Protein AF-A0A955YAL2-F1 (afdb_monomer_lite)

Sequence (211 aa):
MSRWPDVEAWLAGLDAHLPLVPDLSPEGARMALDLARMALREVPEHLDRPAPAHTVFVASSTVFTVALEWCAVLLARGGRVTLKVPRGLEPWYAAITRDTGLPLEATTDRRVLATADRVVLMGSDATVEAVRAALPDPSRLLAFGSRHSLAWWTDPTHAVDLALDRVLYDGRGCMAPTGIFSPIPDAAERLAEALERARAVVPLGTVHPSE

Structure (mmCIF, N/CA/C/O backbone):
data_AF-A0A955YAL2-F1
#
_entry.id   AF-A0A955YAL2-F1
#
loop_
_atom_site.group_PDB
_atom_site.id
_atom_site.type_symbol
_atom_site.label_atom_id
_atom_site.label_alt_id
_atom_site.label_comp_id
_atom_site.label_asym_id
_atom_site.label_entity_id
_atom_site.label_seq_id
_atom_site.pdbx_PDB_ins_code
_atom_site.Cartn_x
_atom_site.Cartn_y
_atom_site.Cartn_z
_atom_site.occupancy
_atom_site.B_iso_or_equiv
_atom_site.auth_seq_id
_atom_site.auth_comp_id
_atom_site.auth_asym_id
_atom_site.auth_atom_id
_atom_site.pdbx_PDB_model_num
ATOM 1 N N . MET A 1 1 ? -17.427 17.124 9.745 1.00 69.69 1 MET A N 1
ATOM 2 C CA . MET A 1 1 ? -16.327 17.866 9.091 1.00 69.69 1 MET A CA 1
ATOM 3 C C . MET A 1 1 ? -15.254 16.856 8.740 1.00 69.69 1 MET A C 1
ATOM 5 O O . MET A 1 1 ? -14.987 15.996 9.571 1.00 69.69 1 MET A O 1
ATOM 9 N N . SER A 1 2 ? -14.728 16.905 7.515 1.00 85.75 2 SER A N 1
ATOM 10 C CA . SER A 1 2 ? -13.651 16.009 7.079 1.00 85.75 2 SER A CA 1
ATOM 11 C C . SER A 1 2 ? -12.400 16.222 7.935 1.00 85.75 2 SER A C 1
ATOM 13 O O . SER A 1 2 ? -12.079 17.362 8.269 1.00 85.75 2 SER A O 1
ATOM 15 N N . ARG A 1 3 ? -11.696 15.138 8.272 1.00 93.56 3 ARG A N 1
ATOM 16 C CA . ARG A 1 3 ? -10.389 15.179 8.953 1.00 93.56 3 ARG A CA 1
ATOM 17 C C . ARG A 1 3 ? -9.211 15.215 7.977 1.00 93.56 3 ARG A C 1
ATOM 19 O O . ARG A 1 3 ? -8.084 14.934 8.366 1.00 93.56 3 ARG A O 1
ATOM 26 N N . TRP A 1 4 ? -9.468 15.522 6.706 1.00 95.25 4 TRP A N 1
ATOM 27 C CA . TRP A 1 4 ? -8.446 15.500 5.662 1.00 95.25 4 TRP A CA 1
ATOM 28 C C . TRP A 1 4 ? -7.182 16.318 5.991 1.00 95.25 4 TRP A C 1
ATOM 30 O O . TRP A 1 4 ? -6.106 15.760 5.818 1.00 95.25 4 TRP A O 1
ATOM 40 N N . PRO A 1 5 ? -7.252 17.540 6.565 1.00 95.06 5 PRO A N 1
ATOM 41 C CA . PRO A 1 5 ? -6.037 18.277 6.930 1.00 95.06 5 PRO A CA 1
ATOM 42 C C . PRO A 1 5 ? -5.132 17.536 7.933 1.00 95.06 5 PRO A C 1
ATOM 44 O O . PRO A 1 5 ? -3.911 17.554 7.792 1.00 95.06 5 PRO A O 1
ATOM 47 N N . ASP A 1 6 ? -5.715 16.835 8.916 1.00 96.56 6 ASP A N 1
ATOM 48 C CA . ASP A 1 6 ? -4.953 16.008 9.868 1.00 96.56 6 ASP A CA 1
ATOM 49 C C . ASP A 1 6 ? -4.279 14.827 9.146 1.00 96.56 6 ASP A C 1
ATOM 51 O O . ASP A 1 6 ? -3.138 14.463 9.431 1.00 96.56 6 ASP A O 1
ATOM 55 N N . VAL A 1 7 ? -5.000 14.222 8.197 1.00 96.88 7 VAL A N 1
ATOM 56 C CA . VAL A 1 7 ? -4.516 13.102 7.382 1.00 96.88 7 VAL A CA 1
ATOM 57 C C . VAL A 1 7 ? -3.387 13.549 6.455 1.00 96.88 7 VAL A C 1
ATOM 59 O O . VAL A 1 7 ? -2.396 12.837 6.343 1.00 96.88 7 VAL A O 1
ATOM 62 N N . GLU A 1 8 ? -3.479 14.724 5.834 1.00 95.94 8 GLU A N 1
ATOM 63 C CA . GLU A 1 8 ? -2.400 15.291 5.015 1.00 95.94 8 GLU A CA 1
ATOM 64 C C . GLU A 1 8 ? -1.135 15.538 5.835 1.00 95.94 8 GLU A C 1
ATOM 66 O O . GLU A 1 8 ? -0.043 15.173 5.398 1.00 95.94 8 GLU A O 1
ATOM 71 N N . ALA A 1 9 ? -1.273 16.099 7.040 1.00 96.75 9 ALA A N 1
ATOM 72 C CA . ALA A 1 9 ? -0.144 16.309 7.941 1.00 96.75 9 ALA A CA 1
ATOM 73 C C . ALA A 1 9 ? 0.520 14.978 8.337 1.00 96.75 9 ALA A C 1
ATOM 75 O O . ALA A 1 9 ? 1.747 14.857 8.299 1.00 96.75 9 ALA A O 1
ATOM 76 N N . TRP A 1 10 ? -0.285 13.958 8.650 1.00 97.50 10 TRP A N 1
ATOM 77 C CA . TRP A 1 10 ? 0.202 12.602 8.902 1.00 97.50 10 TRP A CA 1
ATOM 78 C C . TRP A 1 10 ? 0.931 12.016 7.685 1.00 97.50 10 TRP A C 1
ATOM 80 O O . TRP A 1 10 ? 2.062 11.545 7.817 1.00 97.50 10 TRP A O 1
ATOM 90 N N . LEU A 1 11 ? 0.328 12.097 6.494 1.00 96.94 11 LEU A N 1
ATOM 91 C CA . LEU A 1 11 ? 0.914 11.604 5.249 1.00 96.94 11 LEU A CA 1
ATOM 92 C C . LEU A 1 11 ? 2.240 12.297 4.941 1.00 96.94 11 LEU A C 1
ATOM 94 O O . LEU A 1 11 ? 3.170 11.616 4.521 1.00 96.94 11 LEU A O 1
ATOM 98 N N . ALA A 1 12 ? 2.355 13.607 5.165 1.00 96.12 12 ALA A N 1
ATOM 99 C CA . ALA A 1 12 ? 3.586 14.370 4.962 1.00 96.12 12 ALA A CA 1
ATOM 100 C C . ALA A 1 12 ? 4.714 13.946 5.923 1.00 96.12 12 ALA A C 1
ATOM 102 O O . ALA A 1 12 ? 5.882 13.977 5.550 1.00 96.12 12 ALA A O 1
ATOM 103 N N . GLY A 1 13 ? 4.381 13.485 7.133 1.00 96.56 13 GLY A N 1
ATOM 104 C CA . GLY A 1 13 ? 5.359 13.030 8.128 1.00 96.56 13 GLY A CA 1
ATOM 105 C C . GLY A 1 13 ? 5.985 11.657 7.848 1.00 96.56 13 GLY A C 1
ATOM 106 O O . GLY A 1 13 ? 7.025 11.331 8.421 1.00 96.56 13 GLY A O 1
ATOM 107 N N . LEU A 1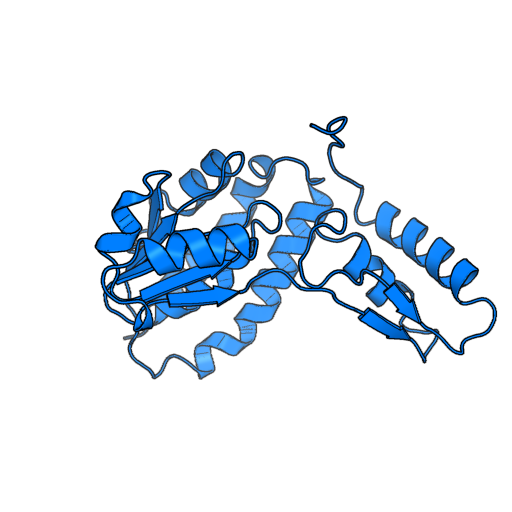 14 ? 5.395 10.849 6.956 1.00 97.19 14 LEU A N 1
ATOM 108 C CA . LEU A 1 14 ? 5.810 9.454 6.732 1.00 97.19 14 LEU A CA 1
ATOM 109 C C . LEU A 1 14 ? 7.255 9.301 6.236 1.00 97.19 14 LEU A C 1
ATOM 111 O O . LEU A 1 14 ? 7.881 8.264 6.463 1.00 97.19 14 LEU A O 1
ATOM 115 N N . ASP A 1 15 ? 7.811 10.336 5.601 1.00 97.12 15 ASP A N 1
ATOM 116 C CA . ASP A 1 15 ? 9.168 10.312 5.058 1.00 97.12 15 ASP A CA 1
ATOM 117 C C . ASP A 1 15 ? 10.238 10.036 6.119 1.00 97.12 15 ASP A C 1
ATOM 119 O O . ASP A 1 15 ? 11.254 9.407 5.805 1.00 97.12 15 ASP A O 1
ATOM 123 N N . ALA A 1 16 ? 9.998 10.492 7.353 1.00 97.12 16 ALA A N 1
ATOM 124 C CA . ALA A 1 16 ? 10.901 10.348 8.492 1.00 97.12 16 ALA A CA 1
ATOM 125 C C . ALA A 1 16 ? 11.050 8.891 8.959 1.00 97.12 16 ALA A C 1
ATOM 127 O O . ALA A 1 16 ? 11.991 8.562 9.680 1.00 97.12 16 ALA A O 1
ATOM 128 N N . HIS A 1 17 ? 10.133 8.014 8.548 1.00 97.38 17 HIS A N 1
ATOM 129 C CA . HIS A 1 17 ? 10.069 6.631 9.008 1.00 97.38 17 HIS A CA 1
ATOM 130 C C . HIS A 1 17 ? 10.562 5.621 7.971 1.00 97.38 17 HIS A C 1
ATOM 132 O O . HIS A 1 17 ? 10.679 4.446 8.304 1.00 97.38 17 HIS A O 1
ATOM 138 N N . LEU A 1 18 ? 10.882 6.041 6.739 1.00 96.25 18 LEU A N 1
ATOM 139 C CA . LEU A 1 18 ? 11.324 5.117 5.685 1.00 96.25 18 LEU A CA 1
ATOM 140 C C . LEU A 1 18 ? 12.519 4.226 6.055 1.00 96.25 18 LEU A C 1
ATOM 142 O O . LEU A 1 18 ? 12.509 3.074 5.633 1.00 96.25 18 LEU A O 1
ATOM 146 N N . PRO A 1 19 ? 13.504 4.666 6.868 1.00 96.25 19 PRO A N 1
ATOM 147 C CA . PRO A 1 19 ? 14.579 3.777 7.319 1.00 96.25 19 PRO A CA 1
ATOM 148 C C . PRO A 1 19 ? 14.108 2.553 8.125 1.00 96.25 19 PRO A C 1
ATOM 150 O O . PRO A 1 19 ? 14.906 1.660 8.388 1.00 96.25 19 PRO A O 1
ATOM 153 N N . LEU A 1 20 ? 12.840 2.516 8.553 1.00 94.62 20 LEU A N 1
ATOM 154 C CA . LEU A 1 20 ? 12.228 1.388 9.262 1.00 94.62 20 LEU A CA 1
ATOM 155 C C . LEU A 1 20 ? 11.584 0.358 8.323 1.00 94.62 20 LEU A C 1
ATOM 157 O O . LEU A 1 20 ? 11.089 -0.659 8.808 1.00 94.62 20 LEU A O 1
ATOM 161 N N . VAL A 1 21 ? 11.535 0.624 7.014 1.00 93.69 21 VAL A N 1
ATOM 162 C CA . VAL A 1 21 ? 11.025 -0.327 6.023 1.00 93.69 21 VAL A CA 1
ATOM 163 C C . VAL A 1 21 ? 12.121 -1.364 5.747 1.00 93.69 21 VAL A C 1
ATOM 165 O O . VAL A 1 21 ? 13.192 -0.993 5.268 1.00 93.69 21 VAL A O 1
ATOM 168 N N . PRO A 1 22 ? 11.892 -2.650 6.058 1.00 90.38 22 PRO A N 1
ATOM 169 C CA . PRO A 1 22 ? 12.857 -3.704 5.809 1.00 90.38 22 PRO A CA 1
ATOM 170 C C . PRO A 1 22 ? 12.930 -4.031 4.315 1.00 90.38 22 PRO A C 1
ATOM 172 O O . PRO A 1 22 ? 11.999 -3.766 3.551 1.00 90.38 22 PRO A O 1
ATOM 175 N N . ASP A 1 23 ? 14.026 -4.673 3.930 1.00 90.88 23 ASP A N 1
ATOM 176 C CA . ASP A 1 23 ? 14.229 -5.365 2.652 1.00 90.88 23 ASP A CA 1
ATOM 177 C C . ASP A 1 23 ? 14.178 -4.525 1.375 1.00 90.88 23 ASP A C 1
ATOM 179 O O . ASP A 1 23 ? 14.541 -5.056 0.337 1.00 90.88 23 ASP A O 1
ATOM 183 N N . LEU A 1 24 ? 13.758 -3.258 1.411 1.00 93.56 24 LEU A N 1
ATOM 184 C CA . LEU A 1 24 ? 13.809 -2.341 0.271 1.00 93.56 24 LEU A CA 1
ATOM 185 C C . LEU A 1 24 ? 15.033 -1.433 0.363 1.00 93.56 24 LEU A C 1
ATOM 187 O O . LEU A 1 24 ? 15.478 -1.067 1.452 1.00 93.56 24 LEU A O 1
ATOM 191 N N . SER A 1 25 ? 15.550 -1.014 -0.791 1.00 95.25 25 SER A N 1
ATOM 192 C CA . SER A 1 25 ? 16.480 0.114 -0.835 1.00 95.25 25 SER A CA 1
ATOM 193 C C . SER A 1 25 ? 15.792 1.400 -0.345 1.00 95.25 25 SER A C 1
ATOM 195 O O . SER A 1 25 ? 14.572 1.544 -0.503 1.00 95.25 25 SER A O 1
ATOM 197 N N . PRO A 1 26 ? 16.538 2.366 0.225 1.00 95.62 26 PRO A N 1
ATOM 198 C CA . PRO A 1 26 ? 15.986 3.670 0.593 1.00 95.62 26 PRO A CA 1
ATOM 199 C C . PRO A 1 26 ? 15.264 4.367 -0.569 1.00 95.62 26 PRO A C 1
ATOM 201 O O . PRO A 1 26 ? 14.196 4.951 -0.378 1.00 95.62 26 PRO A O 1
ATOM 204 N N . GLU A 1 27 ? 15.816 4.272 -1.779 1.00 96.31 27 GLU A N 1
ATOM 205 C CA . GLU A 1 27 ? 15.254 4.834 -3.005 1.00 96.31 27 GLU A CA 1
ATOM 206 C C . GLU A 1 27 ? 13.955 4.122 -3.401 1.00 96.31 27 GLU A C 1
ATOM 208 O O . GLU A 1 27 ? 12.958 4.779 -3.708 1.00 96.31 27 GLU A O 1
ATOM 213 N N . GLY A 1 28 ? 13.922 2.786 -3.326 1.00 95.81 28 GLY A N 1
ATOM 214 C CA . GLY A 1 28 ? 12.719 2.000 -3.595 1.00 95.81 28 GLY A CA 1
ATOM 215 C C . GLY A 1 28 ? 11.600 2.255 -2.594 1.00 95.81 28 GLY A C 1
ATOM 216 O O . GLY A 1 28 ? 10.447 2.421 -2.994 1.00 95.81 28 GLY A O 1
ATOM 217 N N . ALA A 1 29 ? 11.926 2.367 -1.305 1.00 96.62 29 ALA A N 1
ATOM 218 C CA . ALA A 1 29 ? 10.957 2.725 -0.276 1.00 96.62 29 ALA A CA 1
ATOM 219 C C . ALA A 1 29 ? 10.399 4.144 -0.491 1.00 96.62 29 ALA A C 1
ATOM 221 O O . ALA A 1 29 ? 9.194 4.362 -0.345 1.00 96.62 29 ALA A O 1
ATOM 222 N N . ARG A 1 30 ? 11.248 5.105 -0.886 1.00 97.44 30 ARG A N 1
ATOM 223 C CA . ARG A 1 30 ? 10.817 6.479 -1.191 1.00 97.44 30 ARG A CA 1
ATOM 224 C C . ARG A 1 30 ? 9.868 6.510 -2.375 1.00 97.44 30 ARG A C 1
ATOM 226 O O . ARG A 1 30 ? 8.768 7.035 -2.253 1.00 97.44 30 ARG A O 1
ATOM 233 N N . MET A 1 31 ? 10.263 5.890 -3.482 1.00 96.50 31 MET A N 1
ATOM 234 C CA . MET A 1 31 ? 9.451 5.843 -4.693 1.00 96.50 31 MET A CA 1
ATOM 235 C C . MET A 1 31 ? 8.099 5.168 -4.457 1.00 96.50 31 MET A C 1
ATOM 237 O O . MET A 1 31 ? 7.070 5.671 -4.903 1.00 96.50 31 MET A O 1
ATOM 241 N N . ALA A 1 32 ? 8.087 4.061 -3.712 1.00 96.06 32 ALA A N 1
ATOM 242 C CA . ALA A 1 32 ? 6.861 3.385 -3.306 1.00 96.06 32 ALA A CA 1
ATOM 243 C C . ALA A 1 32 ? 5.912 4.316 -2.533 1.00 96.06 32 ALA A C 1
ATOM 245 O O . ALA A 1 32 ? 4.711 4.347 -2.810 1.00 96.06 32 ALA A O 1
ATOM 246 N N . LEU A 1 33 ? 6.445 5.081 -1.575 1.00 96.88 33 LEU A N 1
ATOM 247 C CA . LEU A 1 33 ? 5.667 6.036 -0.788 1.00 96.88 33 LEU A CA 1
ATOM 248 C C . LEU A 1 33 ? 5.155 7.204 -1.643 1.00 96.88 33 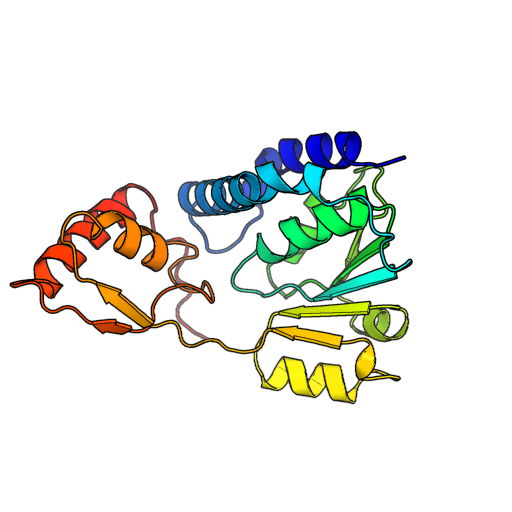LEU A C 1
ATOM 250 O O . LEU A 1 33 ? 3.998 7.598 -1.503 1.00 96.88 33 LEU A O 1
ATOM 254 N N . ASP A 1 34 ? 5.984 7.734 -2.539 1.00 96.25 34 ASP A N 1
ATOM 255 C CA . ASP A 1 34 ? 5.608 8.841 -3.421 1.00 96.25 34 ASP A CA 1
ATOM 256 C C . ASP A 1 34 ? 4.478 8.444 -4.374 1.00 96.25 34 ASP A C 1
ATOM 258 O O . ASP A 1 34 ? 3.506 9.189 -4.510 1.00 96.25 34 ASP A O 1
ATOM 262 N N . LEU A 1 35 ? 4.536 7.242 -4.955 1.00 93.88 35 LEU A N 1
ATOM 263 C CA . LEU A 1 35 ? 3.457 6.706 -5.790 1.00 93.88 35 LEU A CA 1
ATOM 264 C C . LEU A 1 35 ? 2.153 6.532 -4.999 1.00 93.88 35 LEU A C 1
ATOM 266 O O . LEU A 1 35 ? 1.094 6.953 -5.465 1.00 93.88 35 LEU A O 1
ATOM 270 N N . ALA A 1 36 ? 2.225 5.997 -3.776 1.00 94.25 36 ALA A N 1
ATOM 271 C CA . ALA A 1 36 ? 1.052 5.870 -2.907 1.00 94.25 36 ALA A CA 1
ATOM 272 C C . ALA A 1 36 ? 0.441 7.241 -2.550 1.00 94.25 36 ALA A C 1
ATOM 274 O O . ALA A 1 36 ? -0.776 7.399 -2.492 1.00 94.25 36 ALA A O 1
ATOM 275 N N . ARG A 1 37 ? 1.269 8.272 -2.349 1.00 94.69 37 ARG A N 1
ATOM 276 C CA . ARG A 1 37 ? 0.798 9.650 -2.123 1.00 94.69 37 ARG A CA 1
ATOM 277 C C . ARG A 1 37 ? 0.221 10.287 -3.381 1.00 94.69 37 ARG A C 1
ATOM 279 O O . ARG A 1 37 ? -0.726 11.063 -3.283 1.00 94.69 37 ARG A O 1
ATOM 286 N N . MET A 1 38 ? 0.774 9.988 -4.555 1.00 93.06 38 MET A N 1
ATOM 287 C CA . MET A 1 38 ? 0.232 10.472 -5.824 1.00 93.06 38 MET A CA 1
ATOM 288 C C . MET A 1 38 ? -1.195 9.970 -6.043 1.00 93.06 38 MET A C 1
ATOM 290 O O . MET A 1 38 ? -2.053 10.777 -6.392 1.00 93.06 38 MET A O 1
ATOM 294 N N . ALA A 1 39 ? -1.467 8.695 -5.748 1.00 89.25 39 ALA A N 1
ATOM 295 C CA . ALA A 1 39 ? -2.811 8.117 -5.823 1.00 89.25 39 ALA A CA 1
ATOM 296 C C . ALA A 1 39 ? -3.825 8.806 -4.885 1.00 89.25 39 ALA A C 1
ATOM 298 O O . ALA A 1 39 ? -5.025 8.816 -5.149 1.00 89.25 39 ALA A O 1
ATOM 299 N N . LEU A 1 40 ? -3.350 9.434 -3.806 1.00 90.56 40 LEU A N 1
ATOM 300 C CA . LEU A 1 40 ? -4.184 10.118 -2.817 1.00 90.56 40 LEU A CA 1
ATOM 301 C C . LEU A 1 40 ? -4.571 11.556 -3.186 1.00 90.56 40 LEU A C 1
ATOM 303 O O . LEU A 1 40 ? -5.407 12.143 -2.500 1.00 90.56 40 LEU A O 1
ATOM 307 N N . ARG A 1 41 ? -4.009 12.135 -4.255 1.00 87.31 41 ARG A N 1
ATOM 308 C CA . ARG A 1 41 ? -4.258 13.541 -4.627 1.00 87.31 41 ARG A CA 1
ATOM 309 C C . ARG A 1 41 ? -5.713 13.826 -5.005 1.00 87.31 41 ARG A C 1
ATOM 311 O O . ARG A 1 41 ? -6.181 14.935 -4.783 1.00 87.31 41 ARG A O 1
ATOM 318 N N . GLU A 1 42 ? -6.421 12.831 -5.531 1.00 83.25 42 GLU A N 1
ATOM 319 C CA . GLU A 1 42 ? -7.811 12.964 -6.001 1.00 83.25 42 GLU A CA 1
ATOM 320 C C . GLU A 1 42 ? -8.849 12.565 -4.932 1.00 83.25 42 GLU A C 1
ATOM 322 O O . GLU A 1 42 ? -10.048 12.777 -5.088 1.00 83.25 42 GLU A O 1
ATOM 327 N N . VAL A 1 43 ? -8.409 12.011 -3.798 1.00 82.44 43 VAL A N 1
ATOM 328 C CA . VAL A 1 43 ? -9.299 11.502 -2.741 1.00 82.44 43 VAL A CA 1
ATOM 329 C C . VAL A 1 43 ? -10.230 12.544 -2.095 1.00 82.44 43 VAL A C 1
ATOM 331 O O . VAL A 1 43 ? -11.370 12.169 -1.790 1.00 82.44 43 VAL A O 1
ATOM 334 N N . PRO A 1 44 ? -9.827 13.812 -1.862 1.00 78.81 44 PRO A N 1
ATOM 335 C CA . PRO A 1 44 ? -10.670 14.801 -1.179 1.00 78.81 44 PRO A CA 1
ATOM 336 C C . PRO A 1 44 ? -12.058 14.981 -1.796 1.00 78.81 44 PRO A C 1
ATOM 338 O O . PRO A 1 44 ? -13.026 15.215 -1.074 1.00 78.81 44 PRO A O 1
ATOM 341 N N . GLU A 1 45 ? -12.166 14.806 -3.113 1.00 75.81 45 GLU A N 1
ATOM 342 C CA . GLU A 1 45 ? -13.395 14.985 -3.890 1.00 75.81 45 GLU A CA 1
ATOM 343 C C . GLU A 1 45 ? -14.449 13.896 -3.626 1.00 75.81 45 GLU A C 1
ATOM 345 O O . GLU A 1 45 ? -15.585 13.981 -4.093 1.00 75.81 45 GLU A O 1
ATOM 350 N N . HIS A 1 46 ? -14.098 12.846 -2.878 1.00 78.06 46 HIS A N 1
ATOM 351 C CA . HIS A 1 46 ? -14.936 11.662 -2.680 1.00 78.06 46 HIS A CA 1
ATOM 352 C C . HIS A 1 46 ? -15.188 11.331 -1.201 1.00 78.06 46 HIS A C 1
ATOM 354 O O . HIS A 1 46 ? -15.535 10.195 -0.851 1.00 78.06 46 HIS A O 1
ATOM 360 N N . LEU A 1 47 ? -15.026 12.302 -0.300 1.00 86.94 47 LEU A N 1
ATOM 361 C CA . LEU A 1 47 ? -15.129 12.094 1.151 1.00 86.94 47 LEU A CA 1
ATOM 362 C C . LEU A 1 47 ? -16.549 12.239 1.730 1.00 86.94 47 LEU A C 1
ATOM 364 O O . LEU A 1 47 ? -16.723 12.100 2.937 1.00 86.94 47 LEU A O 1
ATOM 368 N N . ASP A 1 48 ? -17.573 12.421 0.895 1.00 87.38 48 ASP A N 1
ATOM 369 C CA . ASP A 1 48 ? -18.947 12.721 1.339 1.00 87.38 48 ASP A CA 1
ATOM 370 C C . ASP A 1 48 ? -19.694 11.548 1.992 1.00 87.38 48 ASP A C 1
ATOM 372 O O . ASP A 1 48 ? -20.776 11.714 2.559 1.00 87.38 48 ASP A O 1
ATOM 376 N N . ARG A 1 49 ? -19.144 10.333 1.914 1.00 86.38 49 ARG A N 1
ATOM 377 C CA . ARG A 1 49 ? -19.765 9.137 2.493 1.00 86.38 49 ARG A CA 1
ATOM 378 C C . ARG A 1 49 ? -19.243 8.873 3.906 1.00 86.38 49 ARG A C 1
ATOM 380 O O . ARG A 1 49 ? -18.036 8.973 4.122 1.00 86.38 49 ARG A O 1
ATOM 387 N N . PRO A 1 50 ? -20.103 8.448 4.848 1.00 87.62 50 PRO A N 1
ATOM 388 C CA . PRO A 1 50 ? -19.643 8.052 6.173 1.00 87.62 50 PRO A CA 1
ATOM 389 C C . PRO A 1 50 ? -18.741 6.814 6.090 1.00 87.62 50 PRO A C 1
ATOM 391 O O . PRO A 1 50 ? -18.983 5.901 5.294 1.00 87.62 50 PRO A O 1
ATOM 394 N N . ALA A 1 51 ? -17.703 6.772 6.925 1.00 92.44 51 ALA A N 1
ATOM 395 C CA . ALA A 1 51 ? -16.917 5.562 7.137 1.00 92.44 51 ALA A CA 1
ATOM 396 C C . ALA A 1 51 ? -17.639 4.592 8.092 1.00 92.44 51 ALA A C 1
ATOM 398 O O . ALA A 1 51 ? -18.440 5.027 8.924 1.00 92.44 51 ALA A O 1
ATOM 399 N N . PRO A 1 52 ? -17.333 3.282 8.024 1.00 95.12 52 PRO A N 1
ATOM 400 C CA . PRO A 1 52 ? -17.578 2.374 9.140 1.00 95.12 52 PRO A CA 1
ATOM 401 C C . PRO A 1 52 ? -16.954 2.929 10.426 1.00 95.12 52 PRO A C 1
ATOM 403 O O . PRO A 1 52 ? -15.877 3.529 10.371 1.00 95.12 52 PRO A O 1
ATOM 406 N N . ALA A 1 53 ? -17.594 2.707 11.578 1.00 96.75 53 ALA A N 1
ATOM 407 C CA . ALA A 1 53 ? -17.094 3.249 12.840 1.00 96.75 53 ALA A CA 1
ATOM 408 C C . ALA A 1 53 ? -15.712 2.673 13.191 1.00 96.75 53 ALA A C 1
ATOM 410 O O . ALA A 1 53 ? -14.820 3.417 13.599 1.00 96.75 53 ALA A O 1
ATOM 411 N N . HIS A 1 54 ? -15.506 1.374 12.957 1.00 98.19 54 HIS A N 1
ATOM 412 C CA . HIS A 1 54 ? -14.228 0.703 13.143 1.00 98.19 54 HIS A CA 1
ATOM 413 C C . HIS A 1 54 ? -13.888 -0.249 11.987 1.00 98.19 54 HIS A C 1
ATOM 415 O O . HIS A 1 54 ? -14.585 -1.236 11.736 1.00 98.19 54 HIS A O 1
ATOM 421 N N . THR A 1 55 ? -12.762 0.014 11.321 1.00 98.50 55 THR A N 1
ATOM 422 C CA . THR A 1 55 ? -12.193 -0.869 10.296 1.00 98.50 55 THR A CA 1
ATOM 423 C C . THR A 1 55 ? -10.882 -1.474 10.782 1.00 98.50 55 THR A C 1
ATOM 425 O O . THR A 1 55 ? -9.983 -0.746 11.192 1.00 98.50 55 THR A O 1
ATOM 428 N N . VAL A 1 56 ? -10.733 -2.794 10.667 1.00 98.50 56 VAL A N 1
ATOM 429 C CA . VAL A 1 56 ? -9.421 -3.443 10.781 1.00 98.50 56 VAL A CA 1
ATOM 430 C C . VAL A 1 56 ? -8.857 -3.656 9.382 1.00 98.50 56 VAL A C 1
ATOM 432 O O . VAL A 1 56 ? -9.491 -4.307 8.551 1.00 98.50 56 VAL A O 1
ATOM 435 N N . PHE A 1 57 ? -7.662 -3.133 9.124 1.00 98.31 57 PHE A N 1
ATOM 436 C CA . PHE A 1 57 ? -6.931 -3.376 7.885 1.00 98.31 57 PHE A CA 1
ATOM 437 C C . PHE A 1 57 ? -5.811 -4.382 8.143 1.00 98.31 57 PHE A C 1
ATOM 439 O O . PHE A 1 57 ? -4.924 -4.147 8.962 1.00 98.31 57 PHE A O 1
ATOM 446 N N . VAL A 1 58 ? -5.839 -5.514 7.449 1.00 97.38 58 VAL A N 1
ATOM 447 C CA . VAL A 1 58 ? -4.795 -6.536 7.519 1.00 97.38 58 VAL A CA 1
ATOM 448 C C . VAL A 1 58 ? -3.803 -6.283 6.392 1.00 97.38 58 VAL A C 1
ATOM 450 O O . VAL A 1 58 ? -4.096 -6.553 5.225 1.00 97.38 58 VAL A O 1
ATOM 453 N N . ALA A 1 59 ? -2.641 -5.744 6.756 1.00 93.06 59 ALA A N 1
ATOM 454 C CA . ALA A 1 59 ? -1.621 -5.335 5.802 1.00 93.06 59 ALA A CA 1
ATOM 455 C C . ALA A 1 59 ? -0.830 -6.523 5.235 1.00 93.06 59 ALA A C 1
ATOM 457 O O . ALA A 1 59 ? -0.520 -7.486 5.944 1.00 93.06 59 ALA A O 1
ATOM 458 N N . SER A 1 60 ? -0.483 -6.422 3.949 1.00 92.06 60 SER A N 1
ATOM 459 C CA . SER A 1 60 ? 0.391 -7.383 3.272 1.00 92.06 60 SER A CA 1
ATOM 460 C C . SER A 1 60 ? 1.842 -7.214 3.728 1.00 92.06 60 SER A C 1
ATOM 462 O O . SER A 1 60 ? 2.263 -6.101 4.038 1.00 92.06 60 SER A O 1
ATOM 464 N N . SER A 1 61 ? 2.625 -8.294 3.719 1.00 91.06 61 SER A N 1
ATOM 465 C CA . SER A 1 61 ? 4.062 -8.244 4.023 1.00 91.06 61 SER A CA 1
ATOM 466 C C . SER A 1 61 ? 4.926 -7.720 2.874 1.00 91.06 61 SER A C 1
ATOM 468 O O . SER A 1 61 ? 6.086 -7.401 3.103 1.00 91.06 61 SER A O 1
ATOM 470 N N . THR A 1 62 ? 4.404 -7.646 1.646 1.00 91.00 62 THR A N 1
ATOM 471 C CA . THR A 1 62 ? 5.203 -7.311 0.454 1.00 91.00 62 THR A CA 1
ATOM 472 C C . THR A 1 62 ? 5.055 -5.864 -0.004 1.00 91.00 62 THR A C 1
ATOM 474 O O . THR A 1 62 ? 5.928 -5.353 -0.697 1.00 91.00 62 THR A O 1
ATOM 477 N N . VAL A 1 63 ? 3.971 -5.189 0.387 1.00 93.12 63 VAL A N 1
ATOM 478 C CA . VAL A 1 63 ? 3.666 -3.806 -0.004 1.00 93.12 63 VAL A CA 1
ATOM 479 C C . VAL A 1 63 ? 3.328 -3.003 1.252 1.00 93.12 63 VAL A C 1
ATOM 481 O O . VAL A 1 63 ? 2.181 -2.972 1.699 1.00 93.12 63 VAL A O 1
ATOM 484 N N . PHE A 1 64 ? 4.332 -2.359 1.851 1.00 95.12 64 PHE A N 1
ATOM 485 C CA . PHE A 1 64 ? 4.188 -1.642 3.129 1.00 95.12 64 PHE A CA 1
ATOM 486 C C . PHE A 1 64 ? 3.283 -0.393 3.041 1.00 95.12 64 PHE A C 1
ATOM 488 O O . PHE A 1 64 ? 2.714 0.053 4.041 1.00 95.12 64 PHE A O 1
ATOM 495 N N . THR A 1 65 ? 3.113 0.159 1.840 1.00 95.81 65 THR A N 1
ATOM 496 C CA . THR A 1 65 ? 2.276 1.333 1.544 1.00 95.81 65 THR A CA 1
ATOM 497 C C . THR A 1 65 ? 0.802 0.992 1.352 1.00 95.81 65 THR A C 1
ATOM 499 O O . THR A 1 65 ? -0.040 1.884 1.352 1.00 95.81 65 THR A O 1
ATOM 502 N N . VAL A 1 66 ? 0.455 -0.290 1.220 1.00 92.75 66 VAL A N 1
ATOM 503 C CA . VAL A 1 66 ? -0.866 -0.704 0.725 1.00 92.75 66 VAL A CA 1
ATOM 504 C C . VAL A 1 66 ? -2.028 -0.299 1.637 1.00 92.75 66 VAL A C 1
ATOM 506 O O . VAL A 1 66 ? -3.163 -0.137 1.196 1.00 92.75 66 VAL A O 1
ATOM 509 N N . ALA A 1 67 ? -1.743 -0.119 2.926 1.00 95.12 67 ALA A N 1
ATOM 510 C CA . ALA A 1 67 ? -2.722 0.335 3.904 1.00 95.12 67 ALA A CA 1
ATOM 511 C C . ALA A 1 67 ? -2.953 1.854 3.866 1.00 95.12 67 ALA A C 1
ATOM 513 O O . ALA A 1 67 ? -3.979 2.314 4.361 1.00 95.12 67 ALA A O 1
ATOM 514 N N . LEU A 1 68 ? -2.018 2.638 3.316 1.00 95.62 68 LEU A N 1
ATOM 515 C CA . LEU A 1 68 ? -2.014 4.098 3.446 1.00 95.62 68 LEU A CA 1
ATOM 516 C C . LEU A 1 68 ? -3.242 4.732 2.798 1.00 95.62 68 LEU A C 1
ATOM 518 O O . LEU A 1 68 ? -3.889 5.565 3.429 1.00 95.62 68 LEU A O 1
ATOM 522 N N . GLU A 1 69 ? -3.602 4.294 1.591 1.00 93.44 69 GLU A N 1
ATOM 523 C CA . GLU A 1 69 ? -4.766 4.820 0.873 1.00 93.44 69 GLU A CA 1
ATOM 524 C C . GLU A 1 69 ? -6.068 4.584 1.646 1.00 93.44 69 GLU A C 1
ATOM 526 O O . GLU A 1 69 ? -6.869 5.497 1.860 1.00 93.44 69 GLU A O 1
ATOM 531 N N . TRP A 1 70 ? -6.243 3.360 2.148 1.00 94.94 70 TRP A N 1
ATOM 532 C CA . TRP A 1 70 ? -7.403 2.977 2.945 1.00 94.94 70 TRP A CA 1
ATOM 533 C C . TRP A 1 70 ? -7.466 3.742 4.262 1.00 94.94 70 TRP A C 1
ATOM 535 O O . TRP A 1 70 ? -8.523 4.269 4.610 1.00 94.94 70 TRP A O 1
ATOM 545 N N . CYS A 1 71 ? -6.342 3.837 4.976 1.00 96.81 71 CYS A N 1
ATOM 546 C CA . CYS A 1 71 ? -6.241 4.629 6.196 1.00 96.81 71 CYS A CA 1
ATOM 547 C C . CYS A 1 71 ? -6.624 6.082 5.935 1.00 96.81 71 CYS A C 1
ATOM 549 O O . CYS A 1 71 ? -7.490 6.603 6.629 1.00 96.81 71 CYS A O 1
ATOM 551 N N . ALA A 1 72 ? -6.039 6.716 4.919 1.00 96.31 72 ALA A N 1
ATOM 552 C CA . ALA A 1 72 ? -6.293 8.116 4.610 1.00 96.31 72 ALA A CA 1
ATOM 553 C C . ALA A 1 72 ? -7.786 8.378 4.364 1.00 96.31 72 ALA A C 1
ATOM 555 O O . ALA A 1 72 ? -8.375 9.240 5.015 1.00 96.31 72 ALA A O 1
ATOM 556 N N . VAL A 1 73 ? -8.427 7.580 3.503 1.00 94.88 73 VAL A N 1
ATOM 557 C CA . VAL A 1 73 ? -9.860 7.717 3.196 1.00 94.88 73 VAL A CA 1
ATOM 558 C C . VAL A 1 73 ? -10.729 7.492 4.438 1.00 94.88 73 VAL A C 1
ATOM 560 O O . VAL A 1 73 ? -11.649 8.268 4.705 1.00 94.88 73 VAL A O 1
ATOM 563 N N . LEU A 1 74 ? -10.470 6.427 5.202 1.00 95.94 74 LEU A N 1
ATOM 564 C CA . LEU A 1 74 ? -11.293 6.054 6.357 1.00 95.94 74 LEU A CA 1
ATOM 565 C C . LEU A 1 74 ? -11.155 7.056 7.508 1.00 95.94 74 LEU A C 1
ATOM 567 O O . LEU A 1 74 ? -12.165 7.462 8.084 1.00 95.94 74 LEU A O 1
ATOM 571 N N . LEU A 1 75 ? -9.930 7.491 7.803 1.00 96.94 75 LEU A N 1
ATOM 572 C CA . LEU A 1 75 ? -9.640 8.478 8.843 1.00 96.94 75 LEU A CA 1
ATOM 573 C C . LEU A 1 75 ? -10.206 9.852 8.470 1.00 96.94 75 LEU A C 1
ATOM 575 O O . LEU A 1 75 ? -10.824 10.505 9.311 1.00 96.94 75 LEU A O 1
ATOM 579 N N . ALA A 1 76 ? -10.082 10.266 7.205 1.00 96.19 76 ALA A N 1
ATOM 580 C CA . ALA A 1 76 ? -10.627 11.537 6.728 1.00 96.19 76 ALA A CA 1
ATOM 581 C C . ALA A 1 76 ? -12.158 11.598 6.831 1.00 96.19 76 ALA A C 1
ATOM 583 O O . ALA A 1 76 ? -12.722 12.643 7.160 1.00 96.19 76 ALA A O 1
ATOM 584 N N . ARG A 1 77 ? -12.825 10.455 6.635 1.00 95.00 77 ARG A N 1
ATOM 585 C CA . ARG A 1 77 ? -14.271 10.268 6.848 1.00 95.00 77 ARG A CA 1
ATOM 586 C C . ARG A 1 77 ? -14.668 10.112 8.325 1.00 95.00 77 ARG A C 1
ATOM 588 O O . ARG A 1 77 ? -15.848 9.927 8.616 1.00 95.00 77 ARG A O 1
ATOM 595 N N . GLY A 1 78 ? -13.712 10.185 9.253 1.00 94.94 78 GLY A N 1
ATOM 596 C CA . GLY A 1 78 ? -13.937 10.128 10.700 1.00 94.94 78 GLY A CA 1
ATOM 597 C C . GLY A 1 78 ? -14.027 8.719 11.297 1.00 94.94 78 GLY A C 1
ATOM 598 O O . GLY A 1 78 ? -14.413 8.591 12.457 1.00 94.94 78 GLY A O 1
ATOM 599 N N . GLY A 1 79 ? -13.691 7.673 10.538 1.00 96.50 79 GLY A N 1
ATOM 600 C CA . GLY A 1 79 ? -13.640 6.300 11.044 1.00 96.50 79 GLY A CA 1
ATOM 601 C C . GLY A 1 79 ? -12.393 6.030 11.889 1.00 96.50 79 GLY A C 1
ATOM 602 O O . GLY A 1 79 ? -11.388 6.730 11.772 1.00 96.50 79 GLY A O 1
ATOM 603 N N . ARG A 1 80 ? -12.445 4.982 12.719 1.00 98.19 80 ARG A N 1
ATOM 604 C CA . ARG A 1 80 ? -11.273 4.416 13.406 1.00 98.19 80 ARG A CA 1
ATOM 605 C C . ARG A 1 80 ? -10.660 3.297 12.571 1.00 98.19 80 ARG A C 1
ATOM 607 O O . ARG A 1 80 ? -11.392 2.447 12.056 1.00 98.19 80 ARG A O 1
ATOM 614 N N . VAL A 1 81 ? -9.332 3.255 12.499 1.00 98.56 81 VAL A N 1
ATOM 615 C CA . VAL A 1 81 ? -8.590 2.215 11.779 1.00 98.56 81 VAL A CA 1
ATOM 616 C C . VAL A 1 81 ? -7.603 1.506 12.703 1.00 98.56 81 VAL A C 1
ATOM 618 O O . VAL A 1 81 ? -6.769 2.142 13.339 1.00 98.56 81 VAL A O 1
ATOM 621 N N . THR A 1 82 ? -7.659 0.177 12.719 1.00 98.62 82 THR A N 1
ATOM 622 C CA . THR A 1 82 ? -6.666 -0.675 13.384 1.00 98.62 82 THR A CA 1
ATOM 623 C C . THR A 1 82 ? -5.905 -1.467 12.327 1.00 98.62 82 THR A C 1
ATOM 625 O O . THR A 1 82 ? -6.480 -2.263 11.585 1.00 98.62 82 THR A O 1
ATOM 628 N N . LEU A 1 83 ? -4.597 -1.262 12.247 1.00 98.38 83 LEU A N 1
ATOM 629 C CA . LEU A 1 83 ? -3.699 -1.995 11.367 1.00 98.38 83 LEU A CA 1
ATOM 630 C C . LEU A 1 83 ? -3.288 -3.302 12.043 1.00 98.38 83 LEU A C 1
ATOM 632 O O . LEU A 1 83 ? -2.513 -3.300 12.997 1.00 98.38 83 LEU A O 1
ATOM 636 N N . LYS A 1 84 ? -3.769 -4.435 11.527 1.00 97.69 84 LYS A N 1
ATOM 637 C CA . LYS A 1 84 ? -3.202 -5.745 11.851 1.00 97.69 84 LYS A CA 1
ATOM 638 C C . LYS A 1 84 ? -1.958 -5.911 10.981 1.00 97.69 84 LYS A C 1
ATOM 640 O O . LYS A 1 84 ? -2.058 -6.160 9.777 1.00 97.69 84 LYS A O 1
ATOM 645 N N . VAL A 1 85 ? -0.790 -5.807 11.599 1.00 95.69 85 VAL A N 1
ATOM 646 C CA . VAL A 1 85 ? 0.488 -5.755 10.883 1.00 95.69 85 VAL A CA 1
ATOM 647 C C . VAL A 1 85 ? 1.047 -7.159 10.591 1.00 95.69 85 VAL A C 1
ATOM 649 O O . VAL A 1 85 ? 0.782 -8.118 11.336 1.00 95.69 85 VAL A O 1
ATOM 652 N N . PRO A 1 86 ? 1.770 -7.341 9.476 1.00 93.75 86 PRO A N 1
ATOM 653 C CA . PRO A 1 86 ? 2.535 -8.552 9.215 1.00 93.75 86 PRO A CA 1
ATOM 654 C C . PRO A 1 86 ? 3.861 -8.529 9.986 1.00 93.75 86 PRO A C 1
ATOM 656 O O . PRO A 1 86 ? 4.323 -7.476 10.423 1.00 93.75 86 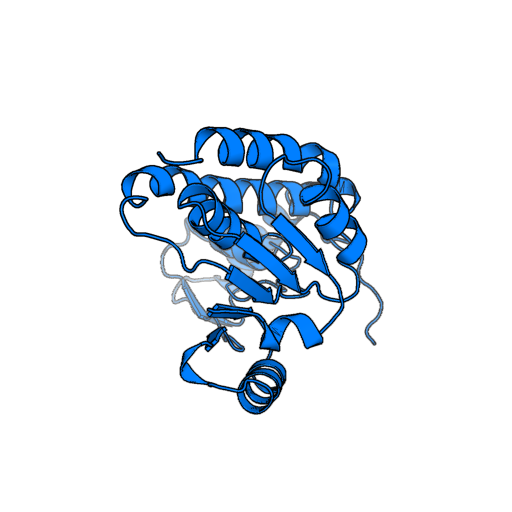PRO A O 1
ATOM 659 N N . ARG A 1 87 ? 4.476 -9.708 10.116 1.00 92.19 87 ARG A N 1
ATOM 660 C CA . ARG A 1 87 ? 5.819 -9.835 10.693 1.00 92.19 87 ARG A CA 1
ATOM 661 C C . ARG A 1 87 ? 6.853 -9.110 9.830 1.00 92.19 87 ARG A C 1
ATOM 663 O O . ARG A 1 87 ? 6.750 -9.155 8.608 1.00 92.19 87 ARG A O 1
ATOM 670 N N . GLY A 1 88 ? 7.821 -8.464 10.470 1.00 92.06 88 GLY A N 1
ATOM 671 C CA . GLY A 1 88 ? 8.886 -7.672 9.850 1.00 92.06 88 GLY A CA 1
ATOM 672 C C . GLY A 1 88 ? 8.542 -6.189 9.670 1.00 92.06 88 GLY A C 1
ATOM 673 O O . GLY A 1 88 ? 9.439 -5.352 9.697 1.00 92.06 88 GLY A O 1
ATOM 674 N N . LEU A 1 89 ? 7.257 -5.834 9.542 1.00 95.00 89 LEU A N 1
ATOM 675 C CA . LEU A 1 89 ? 6.808 -4.447 9.349 1.00 95.00 89 LEU A CA 1
ATOM 676 C C . LEU A 1 89 ? 6.289 -3.788 10.634 1.00 95.00 89 LEU A C 1
ATOM 678 O O . LEU A 1 89 ? 5.788 -2.662 10.584 1.00 95.00 89 LEU A O 1
ATOM 682 N N . GLU A 1 90 ? 6.405 -4.448 11.790 1.00 96.06 90 GLU A N 1
ATOM 683 C CA . GLU A 1 90 ? 5.980 -3.886 13.073 1.00 96.06 90 GLU A CA 1
ATOM 684 C C . GLU A 1 90 ? 6.640 -2.532 13.374 1.00 96.06 90 GLU A C 1
ATOM 686 O O . GLU A 1 90 ? 5.902 -1.619 13.746 1.00 96.06 90 GLU A O 1
ATOM 691 N N . PRO A 1 91 ? 7.967 -2.337 13.195 1.00 96.81 91 PRO A N 1
ATOM 692 C CA . PRO A 1 91 ? 8.602 -1.055 13.500 1.00 96.81 91 PRO A CA 1
ATOM 693 C C . PRO A 1 91 ? 8.065 0.093 12.641 1.00 96.81 91 PRO A C 1
ATOM 695 O O . PRO A 1 91 ? 7.763 1.160 13.175 1.00 96.81 91 PRO A O 1
ATOM 698 N N . TRP A 1 92 ? 7.896 -0.142 11.334 1.00 96.44 92 TRP A N 1
ATOM 699 C CA . TRP A 1 92 ? 7.310 0.825 10.405 1.00 96.44 92 TRP A CA 1
ATOM 700 C C . TRP A 1 92 ? 5.895 1.209 10.837 1.00 96.44 92 TRP A C 1
ATOM 702 O O . TRP A 1 92 ? 5.612 2.383 11.072 1.00 96.44 92 TRP A O 1
ATOM 712 N N . TYR A 1 93 ? 5.013 0.222 11.011 1.00 97.25 93 TYR A N 1
ATOM 713 C CA . TYR A 1 93 ? 3.622 0.506 11.345 1.00 97.25 93 TYR A CA 1
ATOM 714 C C . TYR A 1 93 ? 3.470 1.135 12.731 1.00 97.25 93 TYR A C 1
ATOM 716 O O . TYR A 1 93 ? 2.723 2.094 12.876 1.00 97.25 93 TYR A O 1
ATOM 724 N N . ALA A 1 94 ? 4.221 0.676 13.733 1.00 97.19 94 ALA A N 1
ATOM 725 C CA . ALA A 1 94 ? 4.205 1.285 15.059 1.00 97.19 94 ALA A CA 1
ATOM 726 C C . ALA A 1 94 ? 4.677 2.747 15.039 1.00 97.19 94 ALA A C 1
ATOM 728 O O . ALA A 1 94 ? 4.178 3.554 15.822 1.00 97.19 94 ALA A O 1
ATOM 729 N N . ALA A 1 95 ? 5.635 3.094 14.172 1.00 97.44 95 ALA A N 1
ATOM 730 C CA . ALA A 1 95 ? 6.108 4.465 14.028 1.00 97.44 95 ALA A CA 1
ATOM 731 C C . ALA A 1 95 ? 5.051 5.364 13.378 1.00 97.44 95 ALA A C 1
ATOM 733 O O . ALA A 1 95 ? 4.728 6.406 13.941 1.00 97.44 95 ALA A O 1
ATOM 734 N N . ILE A 1 96 ? 4.452 4.941 12.258 1.00 97.06 96 ILE A N 1
ATOM 735 C CA . ILE A 1 96 ? 3.493 5.783 11.525 1.00 97.06 96 ILE A CA 1
ATOM 736 C C . ILE A 1 96 ? 2.139 5.934 12.228 1.00 97.06 96 ILE A C 1
ATOM 738 O O . ILE A 1 96 ? 1.348 6.776 11.821 1.00 97.06 96 ILE A O 1
ATOM 742 N N . THR A 1 97 ? 1.831 5.122 13.244 1.00 97.62 97 THR A N 1
ATOM 743 C CA . THR A 1 97 ? 0.601 5.271 14.042 1.00 97.62 97 THR A CA 1
ATOM 744 C C . THR A 1 97 ? 0.812 6.030 15.353 1.00 97.62 97 THR A C 1
ATOM 746 O O . THR A 1 97 ? -0.163 6.379 16.016 1.00 97.62 97 THR A O 1
ATOM 749 N N . ARG A 1 98 ? 2.059 6.289 15.763 1.00 96.31 98 ARG A N 1
ATOM 750 C CA . ARG A 1 98 ? 2.373 6.910 17.058 1.00 96.31 98 ARG A CA 1
ATOM 751 C C . ARG A 1 98 ? 2.118 8.417 17.035 1.00 96.31 98 ARG A C 1
ATOM 753 O O . ARG A 1 98 ? 2.525 9.094 16.101 1.00 96.31 98 ARG A O 1
ATOM 760 N N . ASP A 1 99 ? 1.478 8.924 18.089 1.00 92.06 99 ASP A N 1
ATOM 761 C CA . ASP A 1 99 ? 1.292 10.358 18.370 1.00 92.06 99 ASP A CA 1
ATOM 762 C C . ASP A 1 99 ? 0.683 11.173 17.210 1.00 92.06 99 ASP A C 1
ATOM 764 O O . ASP A 1 99 ? 0.877 12.380 17.106 1.00 92.06 99 ASP A O 1
ATOM 768 N N . THR A 1 100 ? -0.099 10.522 16.344 1.00 94.94 100 THR A N 1
ATOM 769 C CA . THR A 1 100 ? -0.675 11.148 15.139 1.00 94.94 100 THR A CA 1
ATOM 770 C C . THR A 1 100 ? -1.880 12.046 15.428 1.00 94.94 100 THR A C 1
ATOM 772 O O . THR A 1 100 ? -2.296 12.812 14.565 1.00 94.94 100 THR A O 1
ATOM 775 N N . GLY A 1 101 ? -2.515 11.909 16.600 1.00 95.81 101 GLY A N 1
ATOM 776 C CA . GLY A 1 101 ? -3.818 12.527 16.894 1.00 95.81 101 GLY A CA 1
ATOM 777 C C . GLY A 1 101 ? -4.992 11.951 16.077 1.00 95.81 101 GLY A C 1
ATOM 778 O O . GLY A 1 101 ? -6.139 12.395 16.217 1.00 95.81 101 GLY A O 1
ATOM 779 N N . LEU A 1 102 ? -4.734 10.949 15.232 1.00 97.88 102 LEU A N 1
ATOM 780 C CA . LEU A 1 102 ? -5.727 10.222 14.446 1.00 97.88 102 LEU A CA 1
ATOM 781 C C . LEU A 1 102 ? -6.168 8.951 15.201 1.00 97.88 102 LEU A C 1
ATOM 783 O O . LEU A 1 102 ? -5.390 8.396 15.976 1.00 97.88 102 LEU A O 1
ATOM 787 N N . PRO A 1 103 ? -7.401 8.447 14.991 1.00 97.81 103 PRO A N 1
ATOM 788 C CA . PRO A 1 103 ? -7.888 7.191 15.560 1.00 97.81 103 PRO A CA 1
ATOM 789 C C . PRO A 1 103 ? -7.309 6.013 14.764 1.00 97.81 103 PRO A C 1
ATOM 791 O O . PRO A 1 103 ? -8.035 5.259 14.114 1.00 97.81 103 PRO A O 1
ATOM 794 N N . LEU A 1 104 ? -5.984 5.920 14.778 1.00 98.50 104 LEU A N 1
ATOM 795 C CA . LEU A 1 104 ? -5.175 4.996 14.006 1.00 98.50 104 LEU A CA 1
ATOM 796 C C . LEU A 1 104 ? -4.221 4.267 14.952 1.00 98.50 104 LEU A C 1
ATOM 798 O O . LEU A 1 104 ? -3.418 4.894 15.636 1.00 98.50 104 LEU A O 1
ATOM 802 N N . GLU A 1 105 ? -4.289 2.942 14.968 1.00 98.19 105 GLU A N 1
ATOM 803 C CA . GLU A 1 105 ? -3.434 2.102 15.809 1.00 98.19 105 GLU A CA 1
ATOM 804 C C . GLU A 1 105 ? -2.867 0.924 15.017 1.00 98.19 105 GLU A C 1
ATOM 806 O O . GLU A 1 105 ? -3.434 0.512 14.005 1.00 98.19 105 GLU A O 1
ATOM 811 N N . ALA A 1 106 ? -1.750 0.368 15.480 1.00 97.94 106 ALA A N 1
ATOM 812 C CA . ALA A 1 106 ? -1.130 -0.823 14.914 1.00 97.94 106 ALA A CA 1
ATOM 813 C C . ALA A 1 106 ? -1.038 -1.933 15.965 1.00 97.94 106 ALA A C 1
ATOM 815 O O . ALA A 1 106 ? -0.740 -1.683 17.132 1.00 97.94 106 ALA A O 1
ATOM 816 N N . THR A 1 107 ? -1.285 -3.173 15.552 1.00 97.75 107 THR A N 1
ATOM 817 C CA . THR A 1 107 ? -1.254 -4.343 16.433 1.00 97.75 107 THR A CA 1
ATOM 818 C C . THR A 1 107 ? -0.876 -5.611 15.679 1.00 97.75 107 THR A C 1
ATOM 820 O O . THR A 1 107 ? -1.156 -5.770 14.490 1.00 97.75 107 THR A O 1
ATOM 823 N N . THR A 1 108 ? -0.264 -6.554 16.389 1.00 96.62 108 THR A N 1
ATOM 824 C CA . THR A 1 108 ? -0.032 -7.923 15.912 1.00 96.62 108 THR A CA 1
ATOM 825 C C . THR A 1 108 ? -1.124 -8.894 16.376 1.00 96.62 108 THR A C 1
ATOM 827 O O . THR A 1 108 ? -1.190 -10.019 15.872 1.00 96.62 108 THR A O 1
ATOM 830 N N . ASP A 1 109 ? -2.006 -8.484 17.299 1.00 96.62 109 ASP A N 1
ATOM 831 C CA . ASP A 1 109 ? -3.052 -9.347 17.850 1.00 96.62 109 ASP A CA 1
ATOM 832 C C . ASP A 1 109 ? -4.152 -9.608 16.814 1.00 96.62 109 ASP A C 1
ATOM 834 O O . ASP A 1 109 ? -4.875 -8.712 16.389 1.00 96.62 109 ASP A O 1
ATOM 838 N N . ARG A 1 110 ? -4.325 -10.876 16.431 1.00 94.94 110 ARG A N 1
ATOM 839 C CA . ARG A 1 110 ? -5.361 -11.311 15.484 1.00 94.94 110 ARG A CA 1
ATOM 840 C C . ARG A 1 110 ? -6.782 -11.167 16.042 1.00 94.94 110 ARG A C 1
ATOM 842 O O . ARG A 1 110 ? -7.727 -11.103 15.258 1.00 94.94 110 ARG A O 1
ATOM 849 N N . ARG A 1 111 ? -6.966 -11.113 17.365 1.00 95.50 111 ARG A N 1
ATOM 850 C CA . ARG A 1 111 ? -8.297 -11.036 17.999 1.00 95.50 111 ARG A CA 1
ATOM 851 C C . ARG A 1 111 ? -9.046 -9.754 17.647 1.00 95.50 111 ARG A C 1
ATOM 853 O O . ARG A 1 111 ? -10.274 -9.756 17.669 1.00 95.50 111 ARG A O 1
ATOM 860 N N . VAL A 1 112 ? -8.336 -8.695 17.249 1.00 96.56 112 VAL A N 1
ATOM 861 C CA . VAL A 1 112 ? -8.954 -7.426 16.827 1.00 96.56 112 VAL A CA 1
ATOM 862 C C . VAL A 1 112 ? -9.886 -7.585 15.624 1.00 96.56 112 VAL A C 1
ATOM 864 O O . VAL A 1 112 ? -10.823 -6.812 15.478 1.00 96.56 112 VAL A O 1
ATOM 867 N N . LEU A 1 113 ? -9.714 -8.629 14.804 1.00 96.69 113 LEU A N 1
ATOM 868 C CA . LEU A 1 113 ? -10.613 -8.915 13.679 1.00 96.69 113 LEU A CA 1
ATOM 869 C C . LEU A 1 113 ? -12.076 -9.085 14.120 1.00 96.69 113 LEU A C 1
ATOM 871 O O . LEU A 1 113 ? -12.985 -8.696 13.393 1.00 96.69 113 LEU A O 1
ATOM 875 N N . ALA A 1 114 ? -12.309 -9.635 15.315 1.00 95.06 114 ALA A N 1
ATOM 876 C CA . ALA A 1 114 ? -13.654 -9.870 15.837 1.00 95.06 114 ALA A CA 1
ATOM 877 C C . ALA A 1 114 ? -14.357 -8.583 16.309 1.00 95.06 114 ALA A C 1
ATOM 879 O O . ALA A 1 114 ? -15.577 -8.577 16.461 1.00 95.06 114 ALA A O 1
ATOM 880 N N . THR A 1 115 ? -13.609 -7.498 16.536 1.00 94.75 115 THR A N 1
ATOM 881 C CA . THR A 1 115 ? -14.139 -6.219 17.040 1.00 94.75 115 THR A CA 1
ATOM 882 C C . THR A 1 115 ? -14.426 -5.213 15.923 1.00 94.75 115 THR A C 1
ATOM 884 O O . THR A 1 115 ? -14.842 -4.085 16.196 1.00 94.75 115 THR A O 1
ATOM 887 N N . ALA A 1 116 ? -14.181 -5.592 14.668 1.00 97.06 116 ALA A N 1
ATOM 888 C CA . ALA A 1 116 ? -14.320 -4.720 13.513 1.00 97.06 116 ALA A CA 1
ATOM 889 C C . ALA A 1 116 ? -15.751 -4.716 12.953 1.00 97.06 116 ALA A C 1
ATOM 891 O O . ALA A 1 116 ? -16.393 -5.768 12.833 1.00 97.06 116 ALA A O 1
ATOM 892 N N . ASP A 1 117 ? -16.212 -3.541 12.521 1.00 97.19 117 ASP A N 1
ATOM 893 C CA . ASP A 1 117 ? -17.411 -3.418 11.684 1.00 97.19 117 ASP A CA 1
ATOM 894 C C . ASP A 1 117 ? -17.095 -3.828 10.242 1.00 97.19 117 ASP A C 1
ATOM 896 O O . ASP A 1 117 ? -17.931 -4.400 9.539 1.00 97.19 117 ASP A O 1
ATOM 900 N N . ARG A 1 118 ? -15.862 -3.541 9.801 1.00 98.06 118 ARG A N 1
ATOM 901 C CA . ARG A 1 118 ? -15.314 -3.941 8.503 1.00 98.06 118 ARG A CA 1
ATOM 902 C C . ARG A 1 118 ? -13.896 -4.462 8.638 1.00 98.06 118 ARG A C 1
ATOM 904 O O . ARG A 1 118 ? -13.081 -3.895 9.359 1.00 98.06 118 ARG A O 1
ATOM 911 N N . VAL A 1 119 ? -13.595 -5.517 7.892 1.00 98.31 119 VAL A N 1
ATOM 912 C CA . VAL A 1 119 ? -12.234 -6.024 7.733 1.00 98.31 119 VAL A CA 1
ATOM 913 C C . VAL A 1 119 ? -11.833 -5.845 6.284 1.00 98.31 119 VAL A C 1
ATOM 915 O O . VAL A 1 119 ? -12.483 -6.393 5.398 1.00 98.31 119 VAL A O 1
ATOM 918 N N . VAL A 1 120 ? -10.762 -5.095 6.047 1.00 98.00 120 VAL A N 1
ATOM 919 C CA . VAL A 1 120 ? -10.105 -5.035 4.741 1.00 98.00 120 VAL A CA 1
ATOM 920 C C . VAL A 1 120 ? -8.847 -5.882 4.827 1.00 98.00 120 VAL A C 1
ATOM 922 O O . VAL A 1 120 ? -8.040 -5.706 5.734 1.00 98.00 120 VAL A O 1
ATOM 925 N N . LEU A 1 121 ? -8.696 -6.840 3.923 1.00 96.88 121 LEU A N 1
ATOM 926 C CA . LEU A 1 121 ? -7.620 -7.821 3.974 1.00 96.88 121 LEU A CA 1
ATOM 927 C C . LEU A 1 121 ? -6.880 -7.872 2.650 1.00 96.88 121 LEU A C 1
ATOM 929 O O . LEU A 1 121 ? -7.505 -8.045 1.608 1.00 96.88 121 LEU A O 1
ATOM 933 N N . MET A 1 122 ? -5.553 -7.812 2.713 1.00 94.81 122 MET A N 1
ATOM 934 C CA . MET A 1 122 ? -4.684 -8.079 1.572 1.00 94.81 122 MET A CA 1
ATOM 935 C C . MET A 1 122 ? -3.694 -9.183 1.924 1.00 94.81 122 MET A C 1
ATOM 937 O O . MET A 1 122 ? -2.924 -9.054 2.876 1.00 94.81 122 MET A O 1
ATOM 941 N N . GLY A 1 123 ? -3.723 -10.288 1.182 1.00 92.38 123 GLY A N 1
ATOM 942 C CA . GLY A 1 123 ? -2.868 -11.434 1.474 1.00 92.38 123 GLY A CA 1
ATOM 943 C C . GLY A 1 123 ? -3.089 -12.614 0.536 1.00 92.38 123 GLY A C 1
ATOM 944 O O . GLY A 1 123 ? -3.803 -12.514 -0.456 1.00 92.38 123 GLY A O 1
ATOM 945 N N . SER A 1 124 ? -2.466 -13.748 0.856 1.00 92.25 124 SER A N 1
ATOM 946 C CA . SER A 1 124 ? -2.664 -14.987 0.099 1.00 92.25 124 SER A CA 1
ATOM 947 C C . SER A 1 124 ? -4.095 -15.506 0.224 1.00 92.25 124 SER A C 1
ATOM 949 O O . SER A 1 124 ? -4.763 -15.260 1.230 1.00 92.25 124 SER A O 1
ATOM 951 N N . ASP A 1 125 ? -4.536 -16.313 -0.738 1.00 94.19 125 ASP A N 1
ATOM 952 C CA . ASP A 1 125 ? -5.876 -16.914 -0.710 1.00 94.19 125 ASP A CA 1
ATOM 953 C C . ASP A 1 125 ? -6.079 -17.787 0.535 1.00 94.19 125 ASP A C 1
ATOM 955 O O . ASP A 1 125 ? -7.120 -17.724 1.182 1.00 94.19 125 ASP A O 1
ATOM 959 N N . ALA A 1 126 ? -5.036 -18.504 0.967 1.00 93.81 126 ALA A N 1
ATOM 960 C CA . ALA A 1 126 ? -5.047 -19.240 2.231 1.00 93.81 126 ALA A CA 1
ATOM 961 C C . ALA A 1 126 ? -5.277 -18.321 3.448 1.00 93.81 126 ALA A C 1
ATOM 963 O O . ALA A 1 126 ? -6.005 -18.681 4.373 1.00 93.81 126 ALA A O 1
ATOM 964 N N . THR A 1 127 ? -4.694 -17.117 3.450 1.00 93.38 127 THR A N 1
ATOM 965 C CA . THR A 1 127 ? -4.942 -16.117 4.502 1.00 93.38 127 THR A CA 1
ATOM 966 C C . THR A 1 127 ? -6.371 -15.587 4.426 1.00 93.38 127 THR A C 1
ATOM 968 O O . THR A 1 127 ? -7.014 -15.440 5.464 1.00 93.38 127 THR A O 1
ATOM 971 N N . VAL A 1 128 ? -6.878 -15.329 3.216 1.00 95.50 128 VAL A N 1
ATOM 972 C CA . VAL A 1 128 ? -8.260 -14.886 2.986 1.00 95.50 128 VAL A CA 1
ATOM 973 C C . VAL A 1 128 ? -9.253 -15.891 3.542 1.00 95.50 128 VAL A C 1
ATOM 975 O O . VAL A 1 128 ? -10.100 -15.512 4.349 1.00 95.50 128 VAL A O 1
ATOM 978 N N . GLU A 1 129 ? -9.107 -17.166 3.198 1.00 95.88 129 GLU A N 1
ATOM 979 C CA . GLU A 1 129 ? -9.983 -18.223 3.698 1.00 95.88 129 GLU A CA 1
ATOM 980 C C . GLU A 1 129 ? -9.868 -18.392 5.217 1.00 95.88 129 GLU A C 1
ATOM 982 O O . GLU A 1 129 ? -10.880 -18.454 5.919 1.00 95.88 129 GLU A O 1
ATOM 987 N N . ALA A 1 130 ? -8.651 -18.346 5.767 1.00 94.62 130 ALA A N 1
ATOM 988 C CA . ALA A 1 130 ? -8.447 -18.431 7.210 1.00 94.62 130 ALA A CA 1
ATOM 989 C C . ALA A 1 130 ? -9.059 -17.247 7.981 1.00 94.62 130 ALA A C 1
ATOM 991 O O . ALA A 1 130 ? -9.491 -17.414 9.122 1.00 94.62 130 ALA A O 1
ATOM 992 N N . VAL A 1 131 ? -9.064 -16.036 7.415 1.00 95.50 131 VAL A N 1
ATOM 993 C CA . VAL A 1 131 ? -9.721 -14.871 8.030 1.00 95.50 131 VAL A CA 1
ATOM 994 C C . VAL A 1 131 ? -11.232 -14.966 7.866 1.00 95.50 131 VAL A C 1
ATOM 996 O O . VAL A 1 131 ? -11.943 -14.781 8.849 1.00 95.50 131 VAL A O 1
ATOM 999 N N . ARG A 1 132 ? -11.724 -15.316 6.672 1.00 96.56 132 ARG A N 1
ATOM 1000 C CA . ARG A 1 132 ? -13.154 -15.492 6.385 1.00 96.56 132 ARG A CA 1
ATOM 1001 C C . ARG A 1 132 ? -13.803 -16.480 7.354 1.00 96.56 132 ARG A C 1
ATOM 1003 O O . ARG A 1 132 ? -14.845 -16.166 7.915 1.00 96.56 132 ARG A O 1
ATOM 1010 N N . ALA A 1 133 ? -13.158 -17.621 7.597 1.00 95.12 133 ALA A N 1
ATOM 1011 C CA . ALA A 1 133 ? -13.640 -18.644 8.525 1.00 95.12 133 ALA A CA 1
ATOM 1012 C C . ALA A 1 133 ? -13.603 -18.215 10.005 1.00 95.12 133 ALA A C 1
ATOM 1014 O O . ALA A 1 133 ? -14.326 -18.774 10.824 1.00 95.12 133 ALA A O 1
ATOM 1015 N N . ALA A 1 134 ? -12.758 -17.243 10.360 1.00 93.25 134 ALA A N 1
ATOM 1016 C CA . ALA A 1 134 ? -12.597 -16.769 11.735 1.00 93.25 134 ALA A CA 1
ATOM 1017 C C . ALA A 1 134 ? -13.520 -15.588 12.089 1.00 93.25 134 ALA A C 1
ATOM 1019 O O . ALA A 1 134 ? -13.596 -15.209 13.259 1.00 93.25 134 ALA A O 1
ATOM 1020 N N . LEU A 1 135 ? -14.183 -14.975 11.103 1.00 96.06 135 LEU A N 1
ATOM 1021 C CA . LEU A 1 135 ? -15.071 -13.840 11.333 1.00 96.06 135 LEU A CA 1
ATOM 1022 C C . LEU A 1 135 ? -16.473 -14.307 11.750 1.00 96.06 135 LEU A C 1
ATOM 1024 O O . LEU A 1 135 ? -17.024 -15.199 11.108 1.00 96.06 135 LEU A O 1
ATOM 1028 N N . PRO A 1 136 ? -17.099 -13.664 12.757 1.00 93.19 136 PRO A N 1
ATOM 1029 C CA . PRO A 1 136 ? -18.488 -13.950 13.130 1.00 93.19 136 PRO A CA 1
ATOM 1030 C C . PRO A 1 136 ? -19.487 -13.729 11.985 1.00 93.19 136 PRO A C 1
ATOM 1032 O O . PRO A 1 136 ? -20.525 -14.377 11.930 1.00 93.19 136 PRO A O 1
ATOM 1035 N N . ASP A 1 137 ? -19.173 -12.794 11.088 1.00 95.69 137 ASP A N 1
ATOM 1036 C CA . ASP A 1 137 ? -19.982 -12.437 9.928 1.00 95.69 137 ASP A CA 1
ATOM 1037 C C . ASP A 1 137 ? -19.063 -12.219 8.711 1.00 95.69 137 ASP A C 1
ATOM 1039 O O . ASP A 1 137 ? -18.375 -11.193 8.630 1.00 95.69 137 ASP A O 1
ATOM 1043 N N . PRO A 1 138 ? -19.039 -13.163 7.751 1.00 94.94 138 PRO A N 1
ATOM 1044 C CA . PRO A 1 138 ? -18.218 -13.058 6.548 1.00 94.94 138 PRO A CA 1
ATOM 1045 C C . PRO A 1 138 ? -18.544 -11.848 5.665 1.00 94.94 138 PRO A C 1
ATOM 1047 O O . PRO A 1 138 ? -17.691 -11.429 4.886 1.00 94.94 138 PRO A O 1
ATOM 1050 N N . SER A 1 139 ? -19.740 -11.255 5.776 1.00 95.75 139 SER A N 1
ATOM 1051 C CA . SER A 1 139 ? -20.123 -10.084 4.973 1.00 95.75 139 SER A CA 1
ATOM 1052 C C . SER A 1 139 ? -19.342 -8.820 5.348 1.00 95.75 139 SER A C 1
ATOM 1054 O O . SER A 1 139 ? -19.320 -7.854 4.583 1.00 95.75 139 SER A O 1
ATOM 1056 N N . ARG A 1 140 ? -18.665 -8.821 6.505 1.00 96.19 140 ARG A N 1
ATOM 1057 C CA . ARG A 1 140 ? -17.776 -7.740 6.963 1.00 96.19 140 ARG A CA 1
ATOM 1058 C C . ARG A 1 140 ? -16.447 -7.696 6.217 1.00 96.19 140 ARG A C 1
ATOM 1060 O O . ARG A 1 140 ? -15.763 -6.675 6.291 1.00 96.19 140 ARG A O 1
ATOM 1067 N N . LEU A 1 141 ? -16.086 -8.781 5.535 1.00 97.94 141 LEU A N 1
ATOM 1068 C CA . LEU A 1 141 ? -14.796 -8.949 4.884 1.00 97.94 141 LEU A CA 1
ATOM 1069 C C . LEU A 1 141 ? -14.803 -8.390 3.459 1.00 97.94 141 LEU A C 1
ATOM 1071 O O . LEU A 1 141 ? -15.528 -8.870 2.591 1.00 97.94 141 LEU A O 1
ATOM 1075 N N . LEU A 1 142 ? -13.908 -7.440 3.208 1.00 97.56 142 LEU A N 1
ATOM 1076 C CA . LEU A 1 142 ? -13.440 -7.067 1.882 1.00 97.56 142 LEU A CA 1
ATOM 1077 C C . LEU A 1 142 ? -12.020 -7.615 1.714 1.00 97.56 142 LEU A C 1
ATOM 1079 O O . LEU A 1 142 ? -11.086 -7.127 2.345 1.00 97.56 142 LEU A O 1
ATOM 1083 N N . ALA A 1 143 ? -11.861 -8.650 0.895 1.00 96.19 143 ALA A N 1
ATOM 1084 C CA . ALA A 1 143 ? -10.586 -9.339 0.736 1.00 96.19 143 ALA A CA 1
ATOM 1085 C C . ALA A 1 143 ? -10.013 -9.182 -0.674 1.00 96.19 143 ALA A C 1
ATOM 1087 O O . ALA A 1 143 ? -10.731 -9.284 -1.669 1.00 96.19 143 ALA A O 1
ATOM 1088 N N . PHE A 1 144 ? -8.697 -9.012 -0.731 1.00 93.88 144 PHE A N 1
ATOM 1089 C CA . PHE A 1 144 ? -7.883 -9.010 -1.935 1.00 93.88 144 PHE A CA 1
ATOM 1090 C C . PHE A 1 144 ? -6.866 -10.149 -1.813 1.00 93.88 144 PHE A C 1
ATOM 1092 O O . PHE A 1 144 ? -5.939 -10.079 -1.003 1.00 93.88 144 PHE A O 1
ATOM 1099 N N . GLY A 1 145 ? -7.119 -11.220 -2.568 1.00 89.25 145 GLY A N 1
ATOM 1100 C CA . GLY A 1 145 ? -6.299 -12.429 -2.603 1.00 89.25 145 GLY A CA 1
ATOM 1101 C C . GLY A 1 145 ? -5.062 -12.300 -3.491 1.00 89.25 145 GLY A C 1
ATOM 1102 O O . GLY A 1 145 ? -4.648 -11.197 -3.869 1.00 89.25 145 GLY A O 1
ATOM 1103 N N . SER A 1 146 ? -4.502 -13.450 -3.863 1.00 85.25 146 SER A N 1
ATOM 1104 C CA . SER A 1 146 ? -3.393 -13.511 -4.810 1.00 85.25 146 SER A CA 1
ATOM 1105 C C . SER A 1 146 ? -3.810 -12.952 -6.178 1.00 85.25 146 SER A C 1
ATOM 1107 O O . SER A 1 146 ? -4.959 -13.076 -6.611 1.00 85.25 146 SER A O 1
ATOM 1109 N N . ARG A 1 147 ? -2.881 -12.275 -6.861 1.00 83.06 147 ARG A N 1
ATOM 1110 C CA . ARG A 1 147 ? -3.098 -11.760 -8.215 1.00 83.06 147 ARG A CA 1
ATOM 1111 C C . ARG A 1 147 ? -1.957 -12.189 -9.114 1.00 83.06 147 ARG A C 1
ATOM 1113 O O . ARG A 1 147 ? -0.792 -12.085 -8.744 1.00 83.06 147 ARG A O 1
ATOM 1120 N N . HIS A 1 148 ? -2.323 -12.620 -10.313 1.00 84.94 148 HIS A N 1
ATOM 1121 C CA . HIS A 1 148 ? -1.400 -12.801 -11.421 1.00 84.94 148 HIS A CA 1
ATOM 1122 C C . HIS A 1 148 ? -1.611 -11.639 -12.383 1.00 84.94 148 HIS A C 1
ATOM 1124 O O . HIS A 1 148 ? -2.629 -11.570 -13.069 1.00 84.94 148 HIS A O 1
ATOM 1130 N N . SER A 1 149 ? -0.670 -10.698 -12.379 1.00 89.88 149 SER A N 1
ATOM 1131 C CA . SER A 1 149 ? -0.676 -9.571 -13.308 1.00 89.88 149 SER A CA 1
ATOM 1132 C C . SER A 1 149 ? 0.066 -9.968 -14.584 1.00 89.88 149 SER A C 1
ATOM 1134 O O . SER A 1 149 ? 1.140 -10.577 -14.514 1.00 89.88 149 SER A O 1
ATOM 1136 N N . LEU A 1 150 ? -0.512 -9.651 -15.740 1.00 94.19 150 LEU A N 1
ATOM 1137 C CA . LEU A 1 150 ? 0.092 -9.825 -17.060 1.00 94.19 150 LEU A CA 1
ATOM 1138 C C . LEU A 1 150 ? 0.071 -8.477 -17.776 1.00 94.19 150 LEU A C 1
ATOM 1140 O O . LEU A 1 150 ? -0.931 -7.767 -17.710 1.00 94.19 150 LEU A O 1
ATOM 1144 N N . ALA A 1 151 ? 1.144 -8.153 -18.492 1.00 95.19 151 ALA A N 1
ATOM 1145 C CA . ALA A 1 151 ? 1.207 -6.958 -19.323 1.00 95.19 151 ALA A CA 1
ATOM 1146 C C . ALA A 1 151 ? 1.213 -7.326 -20.811 1.00 95.19 151 ALA A C 1
ATOM 1148 O O . ALA A 1 151 ? 1.927 -8.237 -21.237 1.00 95.19 151 ALA A O 1
ATOM 1149 N N . TRP A 1 15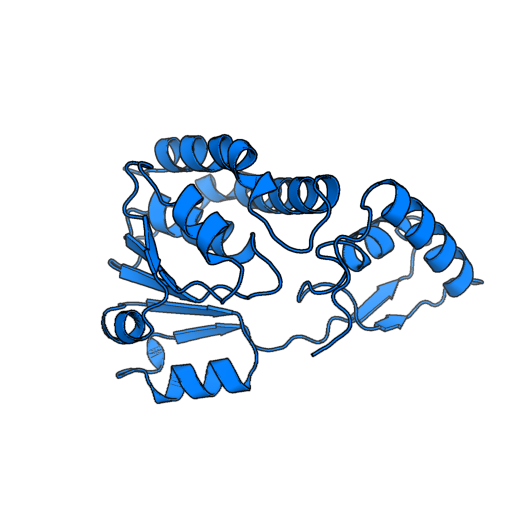2 ? 0.435 -6.585 -21.599 1.00 96.81 152 TRP A N 1
ATOM 1150 C CA . TRP A 1 152 ? 0.463 -6.620 -23.060 1.00 96.81 152 TRP A CA 1
ATOM 1151 C C . TRP A 1 152 ? 1.100 -5.324 -23.564 1.00 96.81 152 TRP A C 1
ATOM 1153 O O . TRP A 1 152 ? 0.499 -4.255 -23.491 1.00 96.81 152 TRP A O 1
ATOM 1163 N N . TRP A 1 153 ? 2.344 -5.411 -24.023 1.00 97.31 153 TRP A N 1
ATOM 1164 C CA . TRP A 1 153 ? 3.187 -4.262 -24.331 1.00 97.31 153 TRP A CA 1
ATOM 1165 C C . TRP A 1 153 ? 3.299 -4.055 -25.841 1.00 97.31 153 TRP A C 1
ATOM 1167 O O . TRP A 1 153 ? 3.976 -4.818 -26.525 1.00 97.31 153 TRP A O 1
ATOM 1177 N N . THR A 1 154 ? 2.639 -3.026 -26.374 1.00 97.38 154 THR A N 1
ATOM 1178 C CA . THR A 1 154 ? 2.552 -2.772 -27.828 1.00 97.38 154 THR A CA 1
ATOM 1179 C C . THR A 1 154 ? 3.273 -1.522 -28.311 1.00 97.38 154 THR A C 1
ATOM 1181 O O . THR A 1 154 ? 3.459 -1.377 -29.515 1.00 97.38 154 THR A O 1
ATOM 1184 N N . ASP A 1 155 ? 3.672 -0.629 -27.406 1.00 96.56 155 ASP A N 1
ATOM 1185 C CA . ASP A 1 155 ? 4.358 0.621 -27.737 1.00 96.56 155 ASP A CA 1
ATOM 1186 C C . ASP A 1 155 ? 5.745 0.657 -27.076 1.00 96.56 155 ASP A C 1
ATOM 1188 O O . ASP A 1 155 ? 5.825 0.690 -25.844 1.00 96.56 155 ASP A O 1
ATOM 1192 N N . PRO A 1 156 ? 6.846 0.674 -27.851 1.00 94.12 156 PRO A N 1
ATOM 1193 C CA . PRO A 1 156 ? 8.201 0.621 -27.308 1.00 94.12 156 PRO A CA 1
ATOM 1194 C C . PRO A 1 156 ? 8.555 1.781 -26.365 1.00 94.12 156 PRO A C 1
ATOM 1196 O O . PRO A 1 156 ? 9.518 1.655 -25.610 1.00 94.12 156 PRO A O 1
ATOM 1199 N N . THR A 1 157 ? 7.799 2.882 -26.368 1.00 95.12 157 THR A N 1
ATOM 1200 C CA . THR A 1 157 ? 8.029 4.022 -25.468 1.00 95.12 157 THR A CA 1
ATOM 1201 C C . THR A 1 157 ? 7.757 3.693 -23.994 1.00 95.12 157 THR A C 1
ATOM 1203 O O . THR A 1 157 ? 8.397 4.276 -23.123 1.00 95.12 157 THR A O 1
ATOM 1206 N N . HIS A 1 158 ? 6.923 2.687 -23.702 1.00 95.56 158 HIS A N 1
ATOM 1207 C CA . HIS A 1 158 ? 6.564 2.278 -22.334 1.00 95.56 158 HIS A CA 1
ATOM 1208 C C . HIS A 1 158 ? 7.509 1.251 -21.691 1.00 95.56 158 HIS A C 1
ATOM 1210 O O . HIS A 1 158 ? 7.214 0.719 -20.622 1.00 95.56 158 HIS A O 1
ATOM 1216 N N . ALA A 1 159 ? 8.658 0.953 -22.310 1.00 95.12 159 ALA A N 1
ATOM 1217 C CA . ALA A 1 159 ? 9.611 -0.017 -21.758 1.00 95.12 159 ALA A CA 1
ATOM 1218 C C . ALA A 1 159 ? 10.070 0.352 -20.335 1.00 95.12 159 ALA A C 1
ATOM 1220 O O . ALA A 1 159 ? 10.241 -0.523 -19.490 1.00 95.12 159 ALA A O 1
ATOM 1221 N N . VAL A 1 160 ? 10.276 1.650 -20.080 1.00 93.50 160 VAL A N 1
ATOM 1222 C CA . VAL A 1 160 ? 10.735 2.157 -18.778 1.00 93.50 160 VAL A CA 1
ATOM 1223 C C . VAL A 1 160 ? 9.642 2.043 -17.723 1.00 93.50 160 VAL A C 1
ATOM 1225 O O . VAL A 1 160 ? 9.929 1.549 -16.638 1.00 93.50 160 VAL A O 1
ATOM 1228 N N . ASP A 1 161 ? 8.406 2.424 -18.043 1.00 92.75 161 ASP A N 1
ATOM 1229 C CA . ASP A 1 161 ? 7.272 2.323 -17.114 1.00 92.75 161 ASP A CA 1
ATOM 1230 C C . ASP A 1 161 ? 7.057 0.866 -16.684 1.00 92.75 161 ASP A C 1
ATOM 1232 O O . ASP A 1 161 ? 6.969 0.553 -15.499 1.00 92.75 161 ASP A O 1
ATOM 1236 N N . LEU A 1 162 ? 7.101 -0.052 -17.653 1.00 94.81 162 LEU A N 1
ATOM 1237 C CA . LEU A 1 162 ? 6.959 -1.482 -17.401 1.00 94.81 162 LEU A CA 1
ATOM 1238 C C . LEU A 1 162 ? 8.112 -2.055 -16.563 1.00 94.81 162 LEU A C 1
ATOM 1240 O O . LEU A 1 162 ? 7.907 -2.926 -15.715 1.00 94.81 162 LEU A O 1
ATOM 1244 N N . ALA A 1 163 ? 9.335 -1.573 -16.797 1.00 95.25 163 ALA A N 1
ATOM 1245 C CA . ALA A 1 163 ? 10.490 -1.938 -15.992 1.00 95.25 163 ALA A CA 1
ATOM 1246 C C . ALA A 1 163 ? 10.368 -1.410 -14.554 1.00 95.25 163 ALA A C 1
ATOM 1248 O O . ALA A 1 163 ? 10.665 -2.155 -13.620 1.00 95.25 163 ALA A O 1
ATOM 1249 N N . LEU A 1 164 ? 9.893 -0.174 -14.369 1.00 92.81 164 LEU A N 1
ATOM 1250 C CA . LEU A 1 164 ? 9.646 0.429 -13.057 1.00 92.81 164 LEU A CA 1
ATOM 1251 C C . LEU A 1 164 ? 8.602 -0.360 -12.262 1.00 92.81 164 LEU A C 1
ATOM 1253 O O . LEU A 1 164 ? 8.879 -0.746 -11.125 1.00 92.81 164 LEU A O 1
ATOM 1257 N N . ASP A 1 165 ? 7.473 -0.710 -12.881 1.00 92.19 165 ASP A N 1
ATOM 1258 C CA . ASP A 1 165 ? 6.447 -1.569 -12.273 1.00 92.19 165 ASP A CA 1
ATOM 1259 C C . ASP A 1 165 ? 7.016 -2.915 -11.810 1.00 92.19 165 ASP A C 1
ATOM 1261 O O . ASP A 1 165 ? 6.577 -3.488 -10.808 1.00 92.19 165 ASP A O 1
ATOM 1265 N N . ARG A 1 166 ? 8.011 -3.440 -12.535 1.00 92.50 166 ARG A N 1
ATOM 1266 C CA . ARG A 1 166 ? 8.622 -4.732 -12.225 1.00 92.50 166 ARG A CA 1
ATOM 1267 C C . ARG A 1 166 ? 9.662 -4.669 -11.109 1.00 92.50 166 ARG A C 1
ATOM 1269 O O . ARG A 1 166 ? 9.840 -5.686 -10.431 1.00 92.50 166 ARG A O 1
ATOM 1276 N N . VAL A 1 167 ? 10.373 -3.552 -10.952 1.00 93.56 167 VAL A N 1
ATOM 1277 C CA . VAL A 1 167 ? 11.413 -3.390 -9.917 1.00 93.56 167 VAL A CA 1
ATOM 1278 C C . VAL A 1 167 ? 10.866 -2.812 -8.616 1.00 93.56 167 VAL A C 1
ATOM 1280 O O . VAL A 1 167 ? 11.455 -3.043 -7.564 1.00 93.56 167 VAL A O 1
ATOM 1283 N N . LEU A 1 168 ? 9.728 -2.112 -8.653 1.00 92.81 168 LEU A N 1
ATOM 1284 C CA . LEU A 1 168 ? 9.090 -1.585 -7.451 1.00 92.81 168 LEU A CA 1
ATOM 1285 C C . LEU A 1 168 ? 8.744 -2.724 -6.475 1.00 92.81 168 LEU A C 1
ATOM 1287 O O . LEU A 1 168 ? 8.271 -3.791 -6.876 1.00 92.81 168 LEU A O 1
ATOM 1291 N N . TYR A 1 169 ? 8.992 -2.506 -5.181 1.00 92.81 169 TYR A N 1
ATOM 1292 C CA . TYR A 1 169 ? 8.884 -3.536 -4.134 1.00 92.81 169 TYR A CA 1
ATOM 1293 C C . TYR A 1 169 ? 9.733 -4.797 -4.412 1.00 92.81 169 TYR A C 1
ATOM 1295 O O . TYR A 1 169 ? 9.344 -5.906 -4.040 1.00 92.81 169 TYR A O 1
ATOM 1303 N N . ASP A 1 170 ? 10.846 -4.660 -5.139 1.00 92.62 170 ASP A N 1
ATOM 1304 C CA . ASP A 1 170 ? 11.649 -5.762 -5.696 1.00 92.62 170 ASP A CA 1
ATOM 1305 C C . ASP A 1 170 ? 10.817 -6.751 -6.537 1.00 92.62 170 ASP A C 1
ATOM 1307 O O . ASP A 1 170 ? 11.106 -7.948 -6.620 1.00 92.62 170 ASP A O 1
ATOM 1311 N N . GLY A 1 171 ? 9.723 -6.270 -7.135 1.00 90.81 171 GLY A N 1
ATOM 1312 C CA . GLY A 1 171 ? 8.777 -7.083 -7.890 1.00 90.81 171 GLY A CA 1
ATOM 1313 C C . GLY A 1 171 ? 7.863 -7.973 -7.057 1.00 90.81 171 GLY A C 1
ATOM 1314 O O . GLY A 1 171 ? 7.228 -8.871 -7.606 1.00 90.81 171 GLY A O 1
ATOM 1315 N N . ARG A 1 172 ? 7.789 -7.743 -5.742 1.00 90.12 172 ARG A N 1
ATOM 1316 C CA . ARG A 1 172 ? 6.880 -8.448 -4.823 1.00 90.12 172 ARG A CA 1
ATOM 1317 C C . ARG A 1 172 ? 5.500 -7.782 -4.725 1.00 90.12 172 ARG A C 1
ATOM 1319 O O . ARG A 1 172 ? 4.638 -8.245 -3.974 1.00 90.12 172 ARG A O 1
ATOM 1326 N N . GLY A 1 173 ? 5.286 -6.689 -5.459 1.00 89.44 173 GLY A N 1
ATOM 1327 C CA . GLY A 1 173 ? 4.001 -6.002 -5.539 1.00 89.44 173 GLY A CA 1
ATOM 1328 C C . GLY A 1 173 ? 2.957 -6.829 -6.289 1.00 89.44 173 GLY A C 1
ATOM 1329 O O . GLY A 1 173 ? 3.255 -7.438 -7.310 1.00 89.44 173 GLY A O 1
ATOM 1330 N N . CYS A 1 174 ? 1.706 -6.818 -5.826 1.00 88.44 174 CYS A N 1
ATOM 1331 C CA . CYS A 1 174 ? 0.619 -7.582 -6.456 1.00 88.44 174 CYS A CA 1
ATOM 1332 C C . CYS A 1 174 ? 0.262 -7.117 -7.881 1.00 88.44 174 CYS A C 1
ATOM 1334 O O . CYS A 1 174 ? -0.402 -7.847 -8.615 1.00 88.44 174 CYS A O 1
ATOM 1336 N N . MET A 1 175 ? 0.688 -5.908 -8.259 1.00 87.44 175 MET A N 1
ATOM 1337 C CA . MET A 1 175 ? 0.510 -5.346 -9.599 1.00 87.44 175 MET A CA 1
ATOM 1338 C C . MET A 1 175 ? 1.712 -5.599 -10.518 1.00 87.44 175 MET A C 1
ATOM 1340 O O . MET A 1 175 ? 1.568 -5.444 -11.731 1.00 87.44 175 MET A O 1
ATOM 1344 N N . ALA A 1 176 ? 2.857 -6.034 -9.977 1.00 91.56 176 ALA A N 1
ATOM 1345 C CA . ALA A 1 176 ? 4.047 -6.307 -10.772 1.00 91.56 176 ALA A CA 1
ATOM 1346 C C . ALA A 1 176 ? 3.748 -7.433 -11.782 1.00 91.56 176 ALA A C 1
ATOM 1348 O O . ALA A 1 176 ? 3.269 -8.504 -11.386 1.00 91.56 176 ALA A O 1
ATOM 1349 N N . PRO A 1 177 ? 3.996 -7.223 -13.086 1.00 91.94 177 PRO A N 1
ATOM 1350 C CA . PRO A 1 177 ? 3.664 -8.212 -14.097 1.00 91.94 177 PRO A CA 1
ATOM 1351 C C . PRO A 1 177 ? 4.520 -9.471 -13.923 1.00 91.94 177 PRO A C 1
ATOM 1353 O O . PRO A 1 177 ? 5.751 -9.432 -13.902 1.00 91.94 177 PRO A O 1
ATOM 1356 N N . THR A 1 178 ? 3.840 -10.610 -13.829 1.00 91.50 178 THR A N 1
ATOM 1357 C CA . THR A 1 178 ? 4.448 -11.949 -13.786 1.00 91.50 178 THR A CA 1
ATOM 1358 C C . THR A 1 178 ? 4.788 -12.472 -15.180 1.00 91.50 178 THR A C 1
ATOM 1360 O O . THR A 1 178 ? 5.683 -13.300 -15.325 1.00 91.50 178 THR A O 1
ATOM 1363 N N . GLY A 1 179 ? 4.114 -11.950 -16.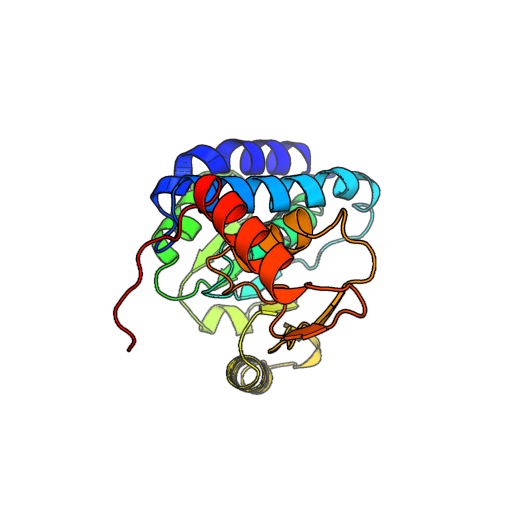206 1.00 93.31 179 GLY A N 1
ATOM 1364 C CA . GLY A 1 179 ? 4.395 -12.207 -17.613 1.00 93.31 179 GLY A CA 1
ATOM 1365 C C . GLY A 1 179 ? 4.189 -10.944 -18.442 1.00 93.31 179 GLY A C 1
ATOM 1366 O O . GL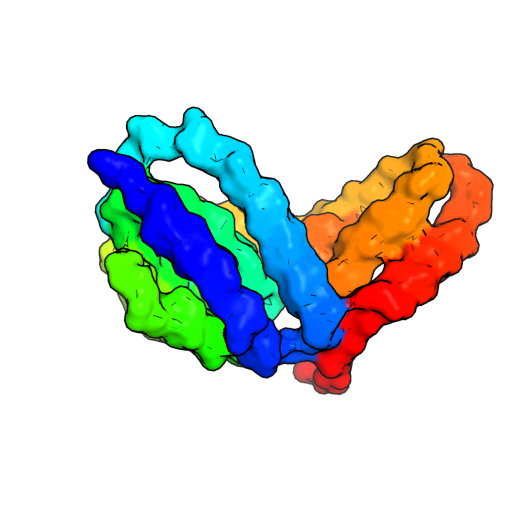Y A 1 179 ? 3.254 -10.177 -18.199 1.00 93.31 179 GLY A O 1
ATOM 1367 N N . ILE A 1 180 ? 5.075 -10.730 -19.411 1.00 96.00 180 ILE A N 1
ATOM 1368 C CA . ILE A 1 180 ? 5.026 -9.611 -20.351 1.00 96.00 180 ILE A CA 1
ATOM 1369 C C . ILE A 1 180 ? 4.994 -10.204 -21.755 1.00 96.00 180 ILE A C 1
ATOM 1371 O O . ILE A 1 180 ? 5.890 -10.953 -22.138 1.00 96.00 180 ILE A O 1
ATOM 1375 N N . PHE A 1 181 ? 3.960 -9.863 -22.513 1.00 97.25 181 PHE A N 1
ATOM 1376 C CA . PHE A 1 181 ? 3.778 -10.294 -23.893 1.00 97.25 181 PHE A CA 1
ATOM 1377 C C . PHE A 1 181 ? 3.851 -9.083 -24.810 1.00 97.25 181 PHE A C 1
ATOM 1379 O O . PHE A 1 181 ? 3.323 -8.021 -24.479 1.00 97.25 181 PHE A O 1
ATOM 1386 N N . SER A 1 182 ? 4.499 -9.229 -25.962 1.00 97.75 182 SER A N 1
ATOM 1387 C CA . SER A 1 182 ? 4.703 -8.107 -26.869 1.00 97.75 182 SER A CA 1
ATOM 1388 C C . SER A 1 182 ? 4.812 -8.557 -28.326 1.00 97.75 182 SER A C 1
ATOM 1390 O O . SER A 1 182 ? 5.476 -9.559 -28.592 1.00 97.75 182 SER A O 1
ATOM 1392 N N . PRO A 1 183 ? 4.206 -7.820 -29.277 1.00 97.38 183 PRO A N 1
ATOM 1393 C CA . PRO A 1 183 ? 4.486 -7.965 -30.701 1.00 97.38 183 PRO A CA 1
ATOM 1394 C C . PRO A 1 183 ? 5.703 -7.138 -31.160 1.00 97.38 183 PRO A C 1
ATOM 1396 O O . PRO A 1 183 ? 6.017 -7.138 -32.349 1.00 97.38 183 PRO A O 1
ATOM 1399 N N . ILE A 1 184 ? 6.355 -6.388 -30.264 1.00 97.56 184 ILE A N 1
ATOM 1400 C CA . ILE A 1 184 ? 7.485 -5.515 -30.598 1.00 97.56 184 ILE A CA 1
ATOM 1401 C C . ILE A 1 184 ? 8.708 -6.382 -30.950 1.00 97.56 184 ILE A C 1
ATOM 1403 O O . ILE A 1 184 ? 9.052 -7.283 -30.184 1.00 97.56 184 ILE A O 1
ATOM 1407 N N . PRO A 1 185 ? 9.402 -6.116 -32.070 1.00 96.38 185 PRO A N 1
ATOM 1408 C CA . PRO A 1 185 ? 10.684 -6.754 -32.356 1.00 96.38 185 PRO A CA 1
ATOM 1409 C C . PRO A 1 185 ? 11.717 -6.464 -31.259 1.00 96.38 185 PRO A C 1
ATOM 1411 O O . PRO A 1 185 ? 11.833 -5.325 -30.792 1.00 96.38 185 PRO A O 1
ATOM 1414 N N . ASP A 1 186 ? 12.470 -7.489 -30.864 1.00 95.81 186 ASP A N 1
ATOM 1415 C CA . ASP A 1 186 ? 13.514 -7.405 -29.832 1.00 95.81 186 ASP A CA 1
ATOM 1416 C C . ASP A 1 186 ? 12.981 -6.912 -28.468 1.00 95.81 186 ASP A C 1
ATOM 1418 O O . ASP A 1 186 ? 13.645 -6.183 -27.725 1.00 95.81 186 ASP A O 1
ATOM 1422 N N . ALA A 1 187 ? 11.722 -7.243 -28.141 1.00 96.81 187 ALA A N 1
ATOM 1423 C CA . ALA A 1 187 ? 11.082 -6.790 -26.904 1.00 96.81 187 ALA A CA 1
ATOM 1424 C C . ALA A 1 187 ? 11.865 -7.234 -25.657 1.00 96.81 187 ALA A C 1
ATOM 1426 O O . ALA A 1 187 ? 11.990 -6.472 -24.700 1.00 96.81 187 ALA A O 1
ATOM 1427 N N . ALA A 1 188 ? 12.403 -8.457 -25.663 1.00 96.50 188 ALA A N 1
ATOM 1428 C CA . ALA A 1 188 ? 13.138 -9.002 -24.526 1.00 96.50 188 ALA A CA 1
ATOM 1429 C C . ALA A 1 188 ? 14.402 -8.182 -24.227 1.00 96.50 188 ALA A C 1
ATOM 1431 O O . ALA A 1 188 ? 14.632 -7.807 -23.079 1.00 96.50 188 ALA A O 1
ATOM 1432 N N . GLU A 1 189 ? 15.173 -7.845 -25.259 1.00 97.06 189 GLU A N 1
ATOM 1433 C CA . GLU A 1 189 ? 16.384 -7.032 -25.180 1.00 97.06 189 GLU A CA 1
ATOM 1434 C C . GLU A 1 189 ? 16.056 -5.620 -24.688 1.00 97.06 189 GLU A C 1
ATOM 1436 O O . GLU A 1 189 ? 16.651 -5.130 -23.728 1.00 97.06 189 GLU A O 1
ATOM 1441 N N . ARG A 1 190 ? 15.036 -4.991 -25.281 1.00 96.94 190 ARG A N 1
ATOM 1442 C CA . ARG A 1 190 ? 14.578 -3.648 -24.892 1.00 96.94 190 ARG A CA 1
ATOM 1443 C C . ARG A 1 190 ? 14.120 -3.588 -23.438 1.00 96.94 190 ARG A C 1
ATOM 1445 O O . ARG A 1 190 ? 14.418 -2.620 -22.736 1.00 96.94 190 ARG A O 1
ATOM 1452 N N . LEU A 1 191 ? 13.391 -4.608 -22.987 1.00 97.19 191 LEU A N 1
ATOM 1453 C CA . LEU A 1 191 ? 12.947 -4.711 -21.603 1.00 97.19 191 LEU A CA 1
ATOM 1454 C C . LEU A 1 191 ? 14.127 -4.958 -20.660 1.00 97.19 191 LEU A C 1
ATOM 1456 O O . LEU A 1 191 ? 14.178 -4.343 -19.601 1.00 97.19 191 LEU A O 1
ATOM 1460 N N . ALA A 1 192 ? 15.085 -5.810 -21.035 1.00 96.62 192 ALA A N 1
ATOM 1461 C CA . ALA A 1 192 ? 16.285 -6.049 -20.238 1.00 96.62 192 ALA A CA 1
ATOM 1462 C C . ALA A 1 192 ? 17.082 -4.752 -20.028 1.00 96.62 192 ALA A C 1
ATOM 1464 O O . ALA A 1 192 ? 17.413 -4.406 -18.896 1.00 96.62 192 ALA A O 1
ATOM 1465 N N . GLU A 1 193 ? 17.304 -3.973 -21.089 1.00 97.00 193 GLU A N 1
ATOM 1466 C CA . GLU A 1 193 ? 17.948 -2.662 -20.977 1.00 97.00 193 GLU A CA 1
ATOM 1467 C C . GLU A 1 193 ? 17.154 -1.689 -20.094 1.00 97.00 193 GLU A C 1
ATOM 1469 O O . GLU A 1 193 ? 17.732 -0.930 -19.314 1.00 97.00 193 GLU A O 1
ATOM 1474 N N . ALA A 1 194 ? 15.823 -1.687 -20.213 1.00 97.12 194 ALA A N 1
ATOM 1475 C CA . ALA A 1 194 ? 14.966 -0.849 -19.384 1.00 97.12 194 ALA A CA 1
ATOM 1476 C C . ALA A 1 194 ? 15.012 -1.260 -17.905 1.00 97.12 194 ALA A C 1
ATOM 1478 O O . ALA A 1 194 ? 15.060 -0.383 -17.047 1.00 97.12 194 ALA A O 1
ATOM 1479 N N . LEU A 1 195 ? 15.065 -2.561 -17.605 1.00 96.44 195 LEU A N 1
ATOM 1480 C CA . LEU A 1 195 ? 15.215 -3.091 -16.248 1.00 96.44 195 LEU A CA 1
ATOM 1481 C C . LEU A 1 195 ? 16.547 -2.687 -15.623 1.00 96.44 195 LEU A C 1
ATOM 1483 O O . LEU A 1 195 ? 16.563 -2.281 -14.465 1.00 96.44 195 LEU A O 1
ATOM 1487 N N . GLU A 1 196 ? 17.645 -2.737 -16.374 1.00 95.94 196 GLU A N 1
ATOM 1488 C CA . GLU A 1 196 ? 18.948 -2.283 -15.876 1.00 95.94 196 GLU A CA 1
ATOM 1489 C C . GLU A 1 196 ? 18.942 -0.779 -15.568 1.00 95.94 196 GLU A C 1
ATOM 1491 O O . GLU A 1 196 ? 19.392 -0.357 -14.501 1.00 95.94 196 GLU A O 1
ATOM 1496 N N . ARG A 1 197 ? 18.333 0.041 -16.438 1.00 95.75 197 ARG A N 1
ATOM 1497 C CA . ARG A 1 197 ? 18.139 1.475 -16.160 1.00 95.75 197 ARG A CA 1
ATOM 1498 C C . ARG A 1 197 ? 17.247 1.713 -14.941 1.00 95.75 197 ARG A C 1
ATOM 1500 O O . ARG A 1 197 ? 17.569 2.559 -14.112 1.00 95.75 197 ARG A O 1
ATOM 1507 N N . ALA A 1 198 ? 16.151 0.969 -14.815 1.00 95.38 198 ALA A N 1
ATOM 1508 C CA . ALA A 1 198 ? 15.237 1.081 -13.684 1.00 95.38 198 ALA A CA 1
ATOM 1509 C C . ALA A 1 198 ? 15.930 0.702 -12.367 1.00 95.38 198 ALA A C 1
ATOM 1511 O O . ALA A 1 198 ? 15.794 1.426 -11.388 1.00 95.38 198 ALA A O 1
ATOM 1512 N N . ARG A 1 199 ? 16.749 -0.358 -12.352 1.00 94.50 199 ARG A N 1
ATOM 1513 C CA . ARG A 1 199 ? 17.541 -0.781 -11.182 1.00 94.50 199 ARG A CA 1
ATOM 1514 C C . ARG A 1 199 ? 18.607 0.226 -10.766 1.00 94.50 199 ARG A C 1
ATOM 1516 O O . ARG A 1 199 ? 18.938 0.299 -9.588 1.00 94.50 199 ARG A O 1
ATOM 1523 N N . ALA A 1 200 ? 19.135 1.009 -11.705 1.00 94.06 200 ALA A N 1
ATOM 1524 C CA . ALA A 1 200 ? 20.058 2.092 -11.376 1.00 94.06 200 ALA A CA 1
ATOM 1525 C C . ALA A 1 200 ? 19.372 3.230 -10.595 1.00 94.06 200 ALA A C 1
ATOM 1527 O O . ALA A 1 200 ? 20.028 3.912 -9.813 1.00 94.06 200 ALA A O 1
ATOM 1528 N N . VAL A 1 201 ? 18.064 3.425 -10.796 1.00 93.94 201 VAL A N 1
ATOM 1529 C CA . VAL A 1 201 ? 17.243 4.412 -10.067 1.00 93.94 201 VAL A CA 1
ATOM 1530 C C . VAL A 1 201 ? 16.623 3.803 -8.807 1.00 93.94 201 VAL A C 1
ATOM 1532 O O . VAL A 1 201 ? 16.496 4.477 -7.789 1.00 93.94 201 VAL A O 1
ATOM 1535 N N . VAL A 1 202 ? 16.246 2.527 -8.880 1.00 94.00 202 VAL A N 1
ATOM 1536 C CA . VAL A 1 202 ? 15.596 1.747 -7.822 1.00 94.00 202 VAL A CA 1
ATOM 1537 C C . VAL A 1 202 ? 16.435 0.509 -7.544 1.00 94.00 202 VAL A C 1
ATOM 1539 O O . VAL A 1 202 ? 16.143 -0.568 -8.077 1.00 94.00 202 VAL A O 1
ATOM 1542 N N . PRO A 1 203 ? 17.506 0.635 -6.745 1.00 93.69 203 PRO A N 1
ATOM 1543 C CA . PRO A 1 203 ? 18.322 -0.513 -6.403 1.00 93.69 203 PRO A CA 1
ATOM 1544 C C . PRO A 1 203 ? 17.469 -1.578 -5.720 1.00 93.69 203 PRO A C 1
ATOM 1546 O O . PRO A 1 203 ? 16.550 -1.257 -4.962 1.00 93.69 203 PRO A O 1
ATOM 1549 N N . LEU A 1 204 ? 17.793 -2.846 -5.964 1.00 90.81 204 LEU A N 1
ATOM 1550 C CA . LEU A 1 204 ? 17.206 -3.935 -5.191 1.00 90.81 204 LEU A CA 1
ATOM 1551 C C . LEU A 1 204 ? 17.588 -3.761 -3.723 1.00 90.81 204 LEU A C 1
ATOM 1553 O O . LEU A 1 204 ? 18.720 -3.378 -3.412 1.00 90.81 204 LEU A O 1
ATOM 1557 N N . GLY A 1 205 ? 16.648 -4.038 -2.829 1.00 89.31 205 GLY A N 1
ATOM 1558 C CA . GLY A 1 205 ? 16.966 -4.074 -1.413 1.00 89.31 205 GLY A CA 1
ATOM 1559 C C . GLY A 1 205 ? 17.667 -5.370 -0.995 1.00 89.31 205 GLY A C 1
ATOM 1560 O O . GLY A 1 205 ? 18.265 -6.089 -1.803 1.00 89.31 205 GLY A O 1
ATOM 1561 N N . THR A 1 206 ? 17.640 -5.658 0.303 1.00 86.31 206 THR A N 1
ATOM 1562 C CA . THR A 1 206 ? 18.348 -6.813 0.862 1.00 86.31 206 THR A CA 1
ATOM 1563 C C . THR A 1 206 ? 17.687 -8.112 0.413 1.00 86.31 206 THR A C 1
ATOM 1565 O O . THR A 1 206 ? 16.565 -8.429 0.802 1.00 86.31 206 THR A O 1
ATOM 1568 N N . VAL A 1 207 ? 18.412 -8.912 -0.369 1.00 72.62 207 VAL A N 1
ATOM 1569 C CA . VAL A 1 207 ? 17.992 -10.275 -0.703 1.00 72.62 207 VAL A CA 1
ATOM 1570 C C . VAL A 1 207 ? 18.379 -11.191 0.451 1.00 72.62 207 VAL A C 1
ATOM 1572 O O . VAL A 1 207 ? 19.551 -11.530 0.625 1.00 72.62 207 VAL A O 1
ATOM 1575 N N . HIS A 1 208 ? 17.397 -11.609 1.242 1.00 62.88 208 HIS A N 1
ATOM 1576 C CA . HIS A 1 208 ? 17.599 -12.719 2.162 1.00 62.88 208 HIS A CA 1
ATOM 1577 C C . HIS A 1 208 ? 17.678 -14.023 1.350 1.00 62.88 208 HIS A C 1
ATOM 1579 O O . HIS A 1 208 ? 16.788 -14.268 0.531 1.00 62.88 208 HIS A O 1
ATOM 1585 N N . PRO A 1 209 ? 18.726 -14.856 1.518 1.00 47.34 209 PRO A N 1
ATOM 1586 C CA . PRO A 1 209 ? 18.717 -16.200 0.952 1.00 47.34 209 PRO A CA 1
ATOM 1587 C C . PRO A 1 209 ? 17.472 -16.911 1.492 1.00 47.34 209 PRO A C 1
ATOM 1589 O O . PRO A 1 209 ? 17.265 -16.948 2.701 1.00 47.34 209 PRO A O 1
ATOM 1592 N N . SER A 1 210 ? 16.614 -17.353 0.575 1.00 49.00 210 SER A N 1
ATOM 1593 C CA . SER A 1 210 ? 15.242 -17.806 0.827 1.00 49.00 210 SER A CA 1
ATOM 1594 C C . SER A 1 210 ? 15.104 -18.746 2.030 1.00 49.00 210 SER A C 1
ATOM 1596 O O . SER A 1 210 ? 15.847 -19.727 2.118 1.00 49.00 210 SER A O 1
ATOM 1598 N N . GLU A 1 211 ? 14.110 -18.469 2.883 1.00 37.28 211 GLU A N 1
ATOM 1599 C CA . GLU A 1 211 ? 13.414 -19.485 3.694 1.00 37.28 211 GLU A CA 1
ATOM 1600 C C . GLU A 1 211 ? 12.609 -20.444 2.805 1.00 37.28 211 GLU A C 1
ATOM 1602 O O . GLU A 1 211 ? 12.044 -19.975 1.786 1.00 37.28 211 GLU A O 1
#

Foldseek 3Di:
DFPLVLLVVLLVPLLVLLVLQPFFDSLLSVVLSVVLVVVCPPLVVPQPDAAFQEEEEEDDSLRLSPCSNVCSSNQRNVHAYEYQYDPSCVSSQQVSQPPSPTNYYYDVDPCVLAVGQAYEYEEAPVVVVVSCVVYPDNVRYDYDHAAAAEEEDEDLVCLLVLLLLCPRSDNSDSNNHPYYHYPDPPSVVSNVVSNVVNCVSTPGGDDDPDD

pLDDT: mean 93.29, std 7.64, range [37.28, 98.62]

Radius of gyration: 18.46 Å; chains: 1; bounding box: 40×38×51 Å

Secondary structure (DSSP, 8-state):
---HHHHHHHHHHGGGGGGG--SS-HHHHHHHHHHHHHHGGGGGGG--SPPPSEEEEE--SS-TTTTHHHHHHHHHTT-EEEEEPPTT-HHHHHHHHTT-SSSEEEE--GGGGGG-SEEEEES-HHHHHHHHHHSS-GGGEEEE----EEEE---GGGHHHHHHHHHGGGGTSTTSEEEEE--STTHHHHHHHHHHHHHHHS---------